Protein AF-A0A2E1NBS9-F1 (afdb_monomer)

Nearest PDB structures (foldseek):
  3pfe-assembly1_A-2  TM=1.004E+00  e=2.321E-07  Legionella pneumophila subsp. pneumophila str. Philadelphia 1

Solvent-accessible surface area (backbone atoms only — not comparable to full-atom values): 11635 Å² total; per-residue (Å²): 114,69,66,60,53,52,53,51,59,41,68,74,34,73,65,59,35,51,50,54,50,53,53,51,48,58,52,48,67,73,70,51,62,72,86,82,60,82,76,87,62,74,58,39,86,54,95,90,70,73,81,90,69,57,81,86,47,56,88,45,41,38,43,52,40,32,53,50,56,60,60,66,75,47,85,58,92,84,50,91,80,79,87,80,82,77,75,83,84,70,61,74,73,77,84,70,88,78,51,71,71,56,53,53,35,48,38,52,24,26,38,73,63,66,74,38,79,61,84,89,80,86,75,92,73,84,62,51,66,53,30,56,45,47,71,75,40,72,86,61,84,83,86,88,81,85,70,83,52,93,78,17,34,82,100,47,83,76,51,53,78,58,61,76,58,50,53,37,51,51,50,27,53,54,48,33,57,71,69,61,127

Mean predicted aligned error: 15.12 Å

Secondary structure (DSSP, 8-state):
-HHHHHHHHHHH-HHHHHHHHHHHHHHHHHHS-GGG-S--SPP---TT------GGGGGGHHHHHHHHHHHTTS-GGGS-----PPP-PPPP--PPPPPHHHHHHHHHHHHHHHSS-------SS--HHHHHHHHH-TT----------TT--TTSTT----HHHHHHHHHHHHHHHHH--

Foldseek 3Di:
DVVVVVVVVLVVDVVSVVVVCVVVVVVCPVPDPPVVPPDPDAFDDDVPQQDDDDPVCPVVRRVVSVVVVVVVVDPCVPPDDDDDDDPDDADADDFDPADPLLLVLLQVLCCVLVVDGDDDDDDPDGDRVRVVCCVVPVPDHDDDDDQPDPPCQVVHPPHDGPVSVVVSVVSSVVSSVVSPD

Radius of gyration: 24.22 Å; Cα contacts (8 Å, |Δi|>4): 105; chains: 1; bounding box: 42×39×68 Å

Structure (mmCIF, N/CA/C/O backbone):
data_AF-A0A2E1NBS9-F1
#
_entry.id   AF-A0A2E1NBS9-F1
#
loop_
_atom_site.group_PDB
_atom_site.id
_atom_site.type_symbol
_atom_site.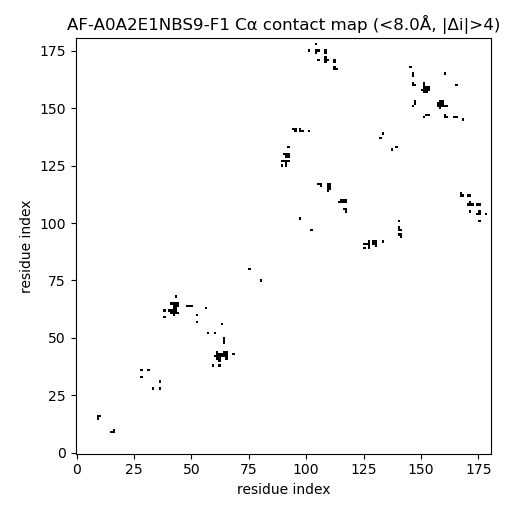label_atom_id
_atom_site.label_alt_id
_atom_site.label_comp_id
_atom_site.label_asym_id
_atom_site.label_entity_id
_atom_site.label_seq_id
_atom_site.pdbx_PDB_ins_code
_atom_site.Cartn_x
_atom_site.Cartn_y
_atom_site.Cartn_z
_atom_site.occupancy
_atom_site.B_iso_or_equiv
_atom_site.auth_seq_id
_atom_site.auth_comp_id
_atom_site.auth_asym_id
_atom_site.auth_atom_id
_atom_site.pdbx_PDB_model_num
ATOM 1 N N . MET A 1 1 ? -16.900 18.684 -40.707 1.00 63.06 1 MET A N 1
ATOM 2 C CA . MET A 1 1 ? -16.772 20.149 -40.495 1.00 63.06 1 MET A CA 1
ATOM 3 C C . MET A 1 1 ? -16.582 20.509 -39.017 1.00 63.06 1 MET A C 1
ATOM 5 O O . MET A 1 1 ? -15.603 21.166 -38.696 1.00 63.06 1 MET A O 1
ATOM 9 N N . VAL A 1 2 ? -17.427 20.002 -38.110 1.00 66.62 2 VAL A N 1
ATOM 10 C CA . VAL A 1 2 ? -17.345 20.247 -36.652 1.00 66.62 2 VAL A CA 1
ATOM 11 C C . VAL A 1 2 ? -16.041 19.739 -36.011 1.00 66.62 2 VAL A C 1
ATOM 13 O O . VAL A 1 2 ? -15.401 20.478 -35.271 1.00 66.62 2 VAL A O 1
ATOM 16 N N . GLN A 1 3 ? -15.577 18.532 -36.360 1.00 66.69 3 GLN A N 1
ATOM 17 C CA . GLN A 1 3 ? -14.307 17.981 -35.848 1.00 66.69 3 GLN A CA 1
ATOM 18 C C . GLN A 1 3 ? -13.096 18.879 -36.150 1.00 66.69 3 GLN A C 1
ATOM 20 O O . GLN A 1 3 ? -12.256 19.087 -35.282 1.00 66.69 3 GLN A O 1
ATOM 25 N N . ARG A 1 4 ? -13.025 19.469 -37.353 1.00 70.44 4 ARG A N 1
ATOM 26 C CA . ARG A 1 4 ? -11.927 20.376 -37.737 1.00 70.44 4 ARG A CA 1
ATOM 27 C C . ARG A 1 4 ? -11.909 21.649 -36.890 1.00 70.44 4 ARG A C 1
ATOM 29 O O . ARG A 1 4 ? -10.836 22.099 -36.509 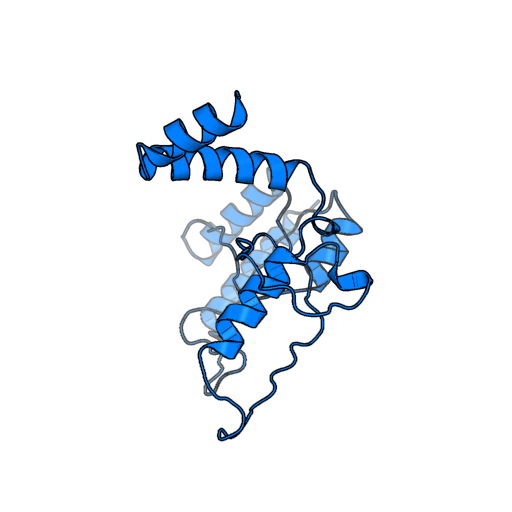1.00 70.44 4 ARG A O 1
ATOM 36 N N . ILE A 1 5 ? -13.083 22.187 -36.562 1.00 76.50 5 ILE A N 1
ATOM 37 C CA . ILE A 1 5 ? -13.229 23.374 -35.709 1.00 76.50 5 ILE A CA 1
ATOM 38 C C . ILE A 1 5 ? -12.814 23.047 -34.268 1.00 76.50 5 ILE A C 1
ATOM 40 O O . ILE A 1 5 ? -12.058 23.799 -33.664 1.00 76.50 5 ILE A O 1
ATOM 44 N N . ILE A 1 6 ? -13.230 21.891 -33.741 1.00 70.94 6 ILE A N 1
ATOM 45 C CA . ILE A 1 6 ? -12.850 21.432 -32.396 1.00 70.94 6 ILE A CA 1
ATOM 46 C C . ILE A 1 6 ? -11.333 21.230 -32.291 1.00 70.94 6 ILE A C 1
ATOM 48 O O . ILE A 1 6 ? -10.708 21.740 -31.364 1.00 70.94 6 ILE A O 1
ATOM 52 N N . VAL A 1 7 ? -10.719 20.541 -33.259 1.00 69.94 7 VAL A N 1
ATOM 53 C CA . VAL A 1 7 ? -9.261 20.336 -33.294 1.00 69.94 7 VAL A CA 1
ATOM 54 C C . VAL A 1 7 ? -8.520 21.670 -33.387 1.00 69.94 7 VAL A C 1
ATOM 56 O O . VAL A 1 7 ? -7.501 21.851 -32.724 1.00 69.94 7 VAL A O 1
ATOM 59 N N . TRP A 1 8 ? -9.037 22.620 -34.167 1.00 74.75 8 TRP A N 1
ATOM 60 C CA . TRP A 1 8 ? -8.464 23.959 -34.279 1.00 74.75 8 TRP A CA 1
ATOM 61 C C . TRP A 1 8 ? -8.532 24.734 -32.951 1.00 74.75 8 TRP A C 1
ATOM 63 O O . TRP A 1 8 ? -7.522 25.286 -32.522 1.00 74.75 8 TRP A O 1
ATOM 73 N N . ILE A 1 9 ? -9.660 24.676 -32.233 1.00 70.62 9 ILE A N 1
ATOM 74 C CA . ILE A 1 9 ? -9.826 25.293 -30.903 1.00 70.62 9 ILE A CA 1
ATOM 75 C C . ILE A 1 9 ? -8.892 24.665 -29.862 1.00 70.62 9 ILE A C 1
ATOM 77 O O . ILE A 1 9 ? -8.268 25.371 -29.073 1.00 70.62 9 ILE A O 1
ATOM 81 N N . ILE A 1 10 ? -8.736 23.341 -29.882 1.00 65.50 10 ILE A N 1
ATOM 82 C CA . ILE A 1 10 ? -7.825 22.623 -28.980 1.00 65.50 10 ILE A CA 1
ATOM 83 C C . ILE A 1 10 ? -6.356 22.990 -29.263 1.00 65.50 10 ILE A C 1
ATOM 85 O O . ILE A 1 10 ? -5.541 23.015 -28.343 1.00 65.50 10 ILE A O 1
ATOM 89 N N . LYS A 1 11 ? -6.004 23.307 -30.517 1.00 68.44 11 LYS A N 1
ATOM 90 C CA . LYS A 1 11 ? -4.652 23.747 -30.903 1.00 68.44 11 LYS A CA 1
ATOM 91 C C . LYS A 1 11 ? -4.342 25.207 -30.539 1.00 68.44 11 LYS A C 1
ATOM 93 O O . LYS A 1 11 ? -3.166 25.554 -30.510 1.00 68.44 11 LYS A O 1
ATOM 98 N N . LEU A 1 12 ? -5.342 26.038 -30.227 1.00 77.06 12 LEU A N 1
ATOM 99 C CA . LEU A 1 12 ? -5.140 27.453 -29.871 1.00 77.06 12 LEU A CA 1
ATOM 100 C C . LEU A 1 12 ? -4.508 27.654 -28.485 1.00 77.06 12 LEU A C 1
ATOM 102 O O . LEU A 1 12 ? -3.871 28.678 -28.254 1.00 77.06 12 LEU A O 1
ATOM 106 N N . SER A 1 13 ? -4.673 26.704 -27.558 1.00 79.44 13 SER A N 1
ATOM 107 C CA . SER A 1 13 ? -4.101 26.816 -26.214 1.00 79.44 13 SER A CA 1
ATOM 108 C C . SER A 1 13 ? -3.686 25.456 -25.635 1.00 79.44 13 SER A C 1
ATOM 110 O O . SER A 1 13 ? -4.542 24.599 -25.381 1.00 79.44 13 SER A O 1
ATOM 112 N N . PRO A 1 14 ? -2.386 25.258 -25.336 1.00 72.62 14 PRO A N 1
ATOM 113 C CA . PRO A 1 14 ? -1.889 24.041 -24.694 1.00 72.62 14 PRO A CA 1
ATOM 114 C C . PRO A 1 14 ? -2.532 23.760 -23.328 1.00 72.62 14 PRO A C 1
ATOM 116 O O . PRO A 1 14 ? -2.735 22.599 -22.967 1.00 72.62 14 PRO A O 1
ATOM 119 N N . SER A 1 15 ? -2.888 24.803 -22.567 1.00 73.12 15 SER A N 1
ATOM 120 C CA . SER A 1 15 ? -3.520 24.654 -21.251 1.00 73.12 15 SER A CA 1
ATOM 121 C C . SER A 1 15 ? -4.973 24.195 -21.364 1.00 73.12 15 SER A C 1
ATOM 123 O O . SER A 1 15 ? -5.390 23.304 -20.620 1.00 73.12 15 SER A O 1
ATOM 125 N N . LEU A 1 16 ? -5.716 24.720 -22.343 1.00 76.31 16 LEU A N 1
ATOM 126 C CA . LEU A 1 16 ? -7.091 24.305 -22.621 1.00 76.31 16 LEU A CA 1
ATOM 127 C C . LEU A 1 16 ? -7.141 22.856 -23.118 1.00 76.31 16 LEU A C 1
ATOM 129 O O . LEU A 1 16 ? -7.956 22.071 -22.632 1.00 76.31 16 LEU A O 1
ATOM 133 N N . LYS A 1 17 ? -6.211 22.475 -24.008 1.00 74.19 17 LYS A N 1
ATOM 134 C CA . LYS A 1 17 ? -6.022 21.084 -24.444 1.00 74.19 17 LYS A CA 1
ATOM 135 C C . LYS A 1 17 ? -5.793 20.163 -23.252 1.00 74.19 17 LYS A C 1
ATOM 137 O O . LYS A 1 17 ? -6.493 19.167 -23.113 1.00 74.19 17 LYS A O 1
ATOM 142 N N . ARG A 1 18 ? -4.844 20.506 -22.374 1.00 73.25 18 ARG A N 1
ATOM 143 C CA . ARG A 1 18 ? -4.500 19.691 -21.200 1.00 73.25 18 ARG A CA 1
ATOM 144 C C . ARG A 1 18 ? -5.679 19.534 -20.241 1.00 73.25 18 ARG A C 1
ATOM 146 O O . ARG A 1 18 ? -5.900 18.439 -19.731 1.00 73.25 18 ARG A O 1
ATOM 153 N N . TRP A 1 19 ? -6.435 20.604 -20.005 1.00 80.75 19 TRP A N 1
ATOM 154 C CA . TRP A 1 19 ? -7.603 20.574 -19.127 1.00 80.75 19 TRP A CA 1
ATOM 155 C C . TRP A 1 19 ? -8.734 19.706 -19.695 1.00 80.75 19 TRP A C 1
ATOM 157 O O . TRP A 1 19 ? -9.219 18.816 -18.997 1.00 80.75 19 TRP A O 1
ATOM 167 N N . LEU A 1 20 ? -9.086 19.888 -20.973 1.00 79.75 20 LEU A N 1
ATOM 168 C CA . LEU A 1 20 ? -10.068 19.047 -21.667 1.00 79.75 20 LEU A CA 1
ATOM 169 C C . LEU A 1 20 ? -9.642 17.578 -21.658 1.00 79.75 20 LEU A C 1
ATOM 171 O O . LEU A 1 20 ? -10.448 16.710 -21.339 1.00 79.75 20 LEU A O 1
ATOM 175 N N . TRP A 1 21 ? -8.370 17.295 -21.946 1.00 75.25 21 TRP A N 1
ATOM 176 C CA . TRP A 1 21 ? -7.858 15.925 -21.954 1.00 75.25 21 TRP A CA 1
ATOM 177 C C . TRP A 1 21 ? -7.938 15.280 -20.574 1.00 75.25 21 TRP A C 1
ATOM 179 O O . TRP A 1 21 ? -8.421 14.162 -20.455 1.00 75.25 21 TRP A O 1
ATOM 189 N N . LYS A 1 22 ? -7.573 16.010 -19.513 1.00 76.25 22 LYS A N 1
ATOM 190 C CA . LYS A 1 22 ? -7.710 15.539 -18.128 1.00 76.25 22 LYS A CA 1
ATOM 191 C C . LYS A 1 22 ? -9.170 15.258 -17.759 1.00 76.25 22 LYS A C 1
ATOM 193 O 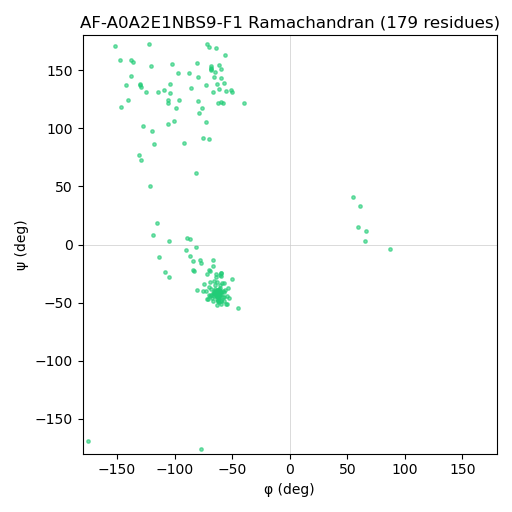O . LYS A 1 22 ? -9.447 14.283 -17.064 1.00 76.25 22 LYS A O 1
ATOM 198 N N . PHE A 1 23 ? -10.100 16.106 -18.195 1.00 81.06 23 PHE A N 1
ATOM 199 C CA . PHE A 1 23 ? -11.528 15.913 -17.948 1.00 81.06 23 PHE A CA 1
ATOM 200 C C . PHE A 1 23 ? -12.050 14.636 -18.621 1.00 81.06 23 PHE A C 1
ATOM 202 O O . PHE A 1 23 ? -12.623 13.779 -17.950 1.00 81.06 23 PHE A O 1
ATOM 209 N N . TRP A 1 24 ? -11.788 14.475 -19.920 1.00 75.62 24 TRP A N 1
ATOM 210 C CA . TRP A 1 24 ? -12.214 13.300 -20.682 1.00 75.62 24 TRP A CA 1
ATOM 211 C C . TRP A 1 24 ? -11.546 12.017 -20.194 1.00 75.62 24 TRP A C 1
ATOM 213 O O . TRP A 1 24 ? -12.226 11.012 -20.018 1.00 75.62 24 TRP A O 1
ATOM 223 N N . TYR A 1 25 ? -10.251 12.070 -19.887 1.00 68.94 25 TYR A N 1
ATOM 224 C CA . TYR A 1 25 ? -9.500 10.959 -19.309 1.00 68.94 25 TYR A CA 1
ATOM 225 C C . TYR A 1 25 ? -10.164 10.430 -18.035 1.00 68.94 25 TYR A C 1
ATOM 227 O O . TYR A 1 25 ? -10.469 9.245 -17.933 1.00 68.94 25 TYR A O 1
ATOM 235 N N . ASN A 1 26 ? -10.473 11.323 -17.089 1.00 73.94 26 ASN A N 1
ATOM 236 C CA . ASN A 1 26 ? -11.137 10.939 -15.845 1.00 73.94 26 ASN A CA 1
ATOM 237 C C . ASN A 1 26 ? -12.540 10.368 -16.078 1.00 73.94 26 ASN A C 1
ATOM 239 O O . ASN A 1 26 ? -12.984 9.512 -15.318 1.00 73.94 26 ASN A O 1
ATOM 243 N N . LEU A 1 27 ? -13.251 10.841 -17.102 1.00 79.38 27 LEU A N 1
ATOM 244 C CA . LEU A 1 27 ? -14.577 10.335 -17.439 1.00 79.38 27 LEU A CA 1
ATOM 245 C C . LEU A 1 27 ? -14.508 8.919 -18.029 1.00 79.38 27 LEU A C 1
ATOM 247 O O . LEU A 1 27 ? -15.269 8.053 -17.603 1.00 79.38 27 LEU A O 1
ATOM 251 N N . PHE A 1 28 ? -13.603 8.678 -18.981 1.00 72.00 28 PHE A N 1
ATOM 252 C CA . PHE A 1 28 ? -13.465 7.377 -19.638 1.00 72.00 28 PHE A CA 1
ATOM 253 C C . PHE A 1 28 ? -12.894 6.314 -18.701 1.00 72.00 28 PHE A C 1
ATOM 255 O O . PHE A 1 28 ? -13.466 5.229 -18.624 1.00 72.00 28 PHE A O 1
ATOM 262 N N . ALA A 1 29 ? -11.867 6.655 -17.916 1.00 65.31 29 ALA A N 1
ATOM 263 C CA . ALA A 1 29 ? -11.281 5.754 -16.923 1.00 65.31 29 ALA A CA 1
ATOM 264 C C . ALA A 1 29 ? -12.293 5.299 -15.854 1.00 65.31 29 ALA A C 1
ATOM 266 O O . ALA A 1 29 ? -12.158 4.222 -15.289 1.00 65.31 29 ALA A O 1
ATOM 267 N N . ARG A 1 30 ? -13.329 6.104 -15.574 1.00 69.38 30 ARG A N 1
ATOM 268 C CA . ARG A 1 30 ? -14.406 5.744 -14.634 1.00 69.38 30 ARG A CA 1
ATOM 269 C C . ARG A 1 30 ? -15.517 4.893 -15.254 1.00 69.38 30 ARG A C 1
ATOM 271 O O . ARG A 1 30 ? -16.272 4.280 -14.507 1.00 69.38 30 ARG A O 1
ATOM 278 N N . LYS A 1 31 ? -15.685 4.914 -16.581 1.00 66.06 31 LYS A N 1
ATOM 279 C CA . LYS A 1 31 ? -16.833 4.295 -17.276 1.00 66.06 31 LYS A CA 1
ATOM 280 C C . LYS A 1 31 ? -16.507 2.988 -17.992 1.00 66.06 31 LYS A C 1
ATOM 282 O O . LYS A 1 31 ? -17.411 2.184 -18.187 1.00 66.06 31 LYS A O 1
ATOM 287 N N . LEU A 1 32 ? -15.266 2.800 -18.424 1.00 58.31 32 LEU A N 1
ATOM 288 C CA . LEU A 1 32 ? -14.815 1.602 -19.128 1.00 58.31 32 LEU A CA 1
ATOM 289 C C . LEU A 1 32 ? -13.967 0.778 -18.154 1.00 58.31 32 LEU A C 1
ATOM 291 O O . LEU A 1 32 ? -13.023 1.302 -17.570 1.00 58.31 32 LEU A O 1
ATOM 295 N N . GLY A 1 33 ? -14.330 -0.488 -17.937 1.00 57.28 33 GLY A N 1
ATOM 296 C CA . GLY A 1 33 ? -13.560 -1.392 -17.079 1.00 57.28 33 GLY A CA 1
ATOM 297 C C . GLY A 1 33 ? -12.122 -1.575 -17.583 1.00 57.28 33 GLY A C 1
ATOM 298 O O . GLY A 1 33 ? -11.870 -1.501 -18.787 1.00 57.28 33 GLY A O 1
ATOM 299 N N . PHE A 1 34 ? -11.192 -1.834 -16.657 1.00 54.31 34 PHE A N 1
ATOM 300 C CA . PHE A 1 34 ? -9.735 -1.857 -16.877 1.00 54.31 34 PHE A CA 1
ATOM 301 C C . PHE A 1 34 ? -9.269 -2.707 -18.077 1.00 54.31 34 PHE A C 1
ATOM 303 O O . PHE A 1 34 ? -8.281 -2.361 -18.719 1.00 54.31 34 PHE A O 1
ATOM 310 N N . HIS A 1 35 ? -9.989 -3.774 -18.436 1.00 52.72 35 HIS A N 1
ATOM 311 C CA . HIS A 1 35 ? -9.597 -4.668 -19.532 1.00 52.72 35 HIS A CA 1
ATOM 312 C C . HIS A 1 35 ? -9.717 -4.063 -20.940 1.00 52.72 35 HIS A C 1
ATOM 314 O O . HIS A 1 35 ? -9.023 -4.521 -21.843 1.00 52.72 35 HIS A O 1
ATOM 320 N N . ALA A 1 36 ? -10.539 -3.027 -21.142 1.00 52.84 36 ALA A N 1
ATOM 321 C CA . ALA A 1 36 ? -10.649 -2.326 -22.430 1.00 52.84 36 ALA A CA 1
ATOM 322 C C . ALA A 1 36 ? -9.647 -1.160 -22.571 1.00 52.84 36 ALA A C 1
ATOM 324 O O . ALA A 1 36 ? -9.710 -0.396 -23.529 1.00 52.84 36 ALA A O 1
ATOM 325 N N . PHE A 1 37 ? -8.752 -0.996 -21.592 1.00 53.62 37 PHE A N 1
ATOM 326 C CA . PHE A 1 37 ? -7.887 0.169 -21.416 1.00 53.62 37 PHE A CA 1
ATOM 327 C C . PHE A 1 37 ? -6.399 -0.245 -21.426 1.00 53.62 37 PHE A C 1
ATOM 329 O O . PHE A 1 37 ? -5.641 0.091 -20.520 1.00 53.62 37 PHE A O 1
ATOM 336 N N . ARG A 1 38 ? -5.970 -1.023 -22.435 1.00 55.19 38 ARG A N 1
ATOM 337 C CA . ARG A 1 38 ? -4.629 -1.647 -22.463 1.00 55.19 38 ARG A CA 1
ATOM 338 C C . ARG A 1 38 ? -3.514 -0.695 -22.914 1.00 55.19 38 ARG A C 1
ATOM 340 O O . ARG A 1 38 ? -2.453 -0.686 -22.298 1.00 55.19 38 ARG A O 1
ATOM 347 N N . PHE A 1 39 ? -3.764 0.160 -23.909 1.00 54.69 39 PHE A N 1
ATOM 348 C CA . PHE A 1 39 ? -2.839 1.221 -24.319 1.00 54.69 39 PHE A CA 1
ATOM 349 C C . PHE A 1 39 ? -3.555 2.579 -24.352 1.00 54.69 39 PHE A C 1
ATOM 351 O O . PHE A 1 39 ? -4.275 2.910 -25.284 1.00 54.69 39 PHE A O 1
ATOM 358 N N . MET A 1 40 ? -3.343 3.410 -23.328 1.00 56.06 40 MET A N 1
ATOM 359 C CA . MET A 1 40 ? -3.764 4.827 -23.343 1.00 56.06 40 MET A CA 1
ATOM 360 C C . MET A 1 40 ? -2.733 5.768 -23.963 1.00 56.06 40 MET A C 1
ATOM 362 O O . MET A 1 40 ? -2.887 6.993 -23.894 1.00 56.06 40 MET A O 1
ATOM 366 N N . ASN A 1 41 ? -1.642 5.222 -24.491 1.00 54.62 41 ASN A N 1
ATOM 367 C CA . ASN A 1 41 ? -0.597 6.039 -25.079 1.00 54.62 41 ASN A CA 1
ATOM 368 C C . ASN A 1 41 ? -1.107 6.702 -26.361 1.00 54.62 41 ASN A C 1
ATOM 370 O O . ASN A 1 41 ? -2.042 6.231 -27.007 1.00 54.62 41 ASN A O 1
ATOM 374 N N . TYR A 1 42 ? -0.512 7.844 -26.706 1.00 63.72 42 TYR A N 1
ATOM 375 C CA . TYR A 1 42 ? -0.778 8.461 -27.999 1.00 63.72 42 TYR A CA 1
ATOM 376 C C . TYR A 1 42 ? -0.431 7.457 -29.102 1.00 63.72 42 TYR A C 1
ATOM 378 O O . TYR A 1 42 ? 0.571 6.758 -29.007 1.00 63.72 42 TYR A O 1
ATOM 386 N N . GLY A 1 43 ? -1.261 7.379 -30.135 1.00 75.06 43 GLY A N 1
ATOM 387 C CA . GLY A 1 43 ? -0.911 6.642 -31.339 1.00 75.06 43 GLY A CA 1
ATOM 388 C C . GLY A 1 43 ? -0.006 7.471 -32.252 1.00 75.06 43 GLY A C 1
ATOM 389 O O . GLY A 1 43 ? -0.022 8.704 -32.185 1.00 75.06 43 GLY A O 1
ATOM 390 N N . TYR A 1 44 ? 0.760 6.805 -33.108 1.00 81.94 44 TYR A N 1
ATOM 391 C CA . TYR A 1 44 ? 1.515 7.430 -34.191 1.00 81.94 44 TYR A CA 1
ATOM 392 C C . TYR A 1 44 ? 0.887 7.066 -35.535 1.00 81.94 44 TYR A C 1
ATOM 394 O O . TYR A 1 44 ? 0.569 5.903 -35.779 1.00 81.94 44 TYR A O 1
ATOM 402 N N . ASP A 1 45 ? 0.702 8.070 -36.385 1.00 85.44 45 ASP A N 1
ATOM 403 C CA . ASP A 1 45 ? 0.146 7.932 -37.727 1.00 85.44 45 ASP A CA 1
ATOM 404 C C . ASP A 1 45 ? 0.915 8.860 -38.672 1.00 85.44 45 ASP A C 1
ATOM 406 O O . ASP A 1 45 ? 1.035 10.061 -38.408 1.00 85.44 45 ASP A O 1
ATOM 410 N N . GLU A 1 46 ? 1.473 8.288 -39.734 1.00 83.69 46 GLU A N 1
ATOM 411 C CA . GLU A 1 46 ? 2.222 8.981 -40.780 1.00 83.69 46 GLU A CA 1
ATOM 412 C C . GLU A 1 46 ? 1.892 8.330 -42.128 1.00 83.69 46 GLU A C 1
ATOM 414 O O . GLU A 1 46 ? 1.816 7.103 -42.238 1.00 83.69 46 GLU A O 1
ATOM 419 N N . ASP A 1 47 ? 1.687 9.150 -43.161 1.00 83.69 47 ASP A N 1
ATOM 420 C CA . ASP A 1 47 ? 1.335 8.665 -44.495 1.00 83.69 47 ASP A CA 1
ATOM 421 C C . ASP A 1 47 ? 2.412 7.707 -45.031 1.00 83.69 47 ASP A C 1
ATOM 423 O O . ASP A 1 47 ? 3.579 8.066 -45.182 1.00 83.69 47 ASP A O 1
ATOM 427 N N . GLY A 1 48 ? 2.005 6.476 -45.349 1.00 81.19 48 GLY A N 1
ATOM 428 C CA . GLY A 1 48 ? 2.901 5.424 -45.843 1.00 81.19 48 GLY A CA 1
ATOM 429 C C . GLY A 1 48 ? 3.593 4.597 -44.752 1.00 81.19 48 GLY A C 1
ATOM 430 O O . GLY A 1 48 ? 4.253 3.613 -45.083 1.00 81.19 48 GLY A O 1
ATOM 431 N N . PHE A 1 49 ? 3.406 4.924 -43.470 1.00 81.25 49 PHE A N 1
ATOM 432 C CA . PHE A 1 49 ? 3.917 4.141 -42.346 1.00 81.25 49 PHE A CA 1
ATOM 433 C C . PHE A 1 49 ? 2.877 3.109 -41.882 1.00 81.25 49 PHE A C 1
ATOM 435 O O . PHE A 1 49 ? 2.058 3.361 -40.998 1.00 81.25 49 PHE A O 1
ATOM 442 N N . CYS A 1 50 ? 2.897 1.932 -42.509 1.00 80.31 50 CYS A N 1
ATOM 443 C CA . CYS A 1 50 ? 1.962 0.842 -42.225 1.00 80.31 50 CYS A CA 1
ATOM 444 C C . CYS A 1 50 ? 2.722 -0.477 -42.015 1.00 80.31 50 CYS A C 1
ATOM 446 O O . CYS A 1 50 ? 2.789 -1.291 -42.936 1.00 80.31 50 CYS A O 1
ATOM 448 N N . PRO A 1 51 ? 3.357 -0.683 -40.846 1.00 83.12 51 PRO A N 1
ATOM 449 C CA . PRO A 1 51 ? 3.931 -1.981 -40.520 1.00 83.12 51 PRO A CA 1
ATOM 450 C C . PRO A 1 51 ? 2.842 -3.065 -40.508 1.00 83.12 51 PRO A C 1
ATOM 452 O O . PRO A 1 51 ? 1.703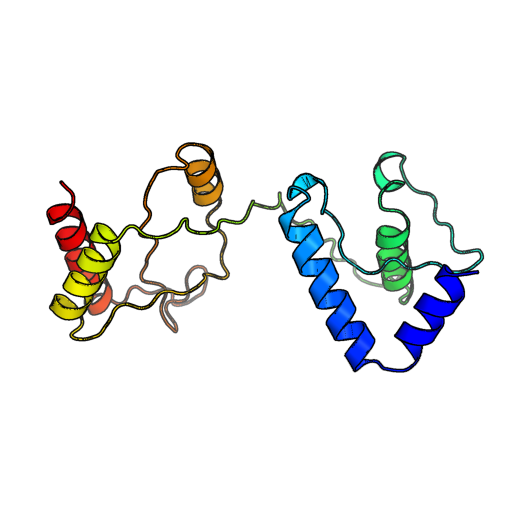 -2.826 -40.082 1.00 83.12 51 PRO A O 1
ATOM 455 N N . ASP A 1 52 ? 3.212 -4.260 -40.966 1.00 86.81 52 ASP A N 1
ATOM 456 C CA . ASP A 1 52 ? 2.359 -5.443 -40.889 1.00 86.81 52 ASP A CA 1
ATOM 457 C C . ASP A 1 52 ? 2.162 -5.837 -39.421 1.00 86.81 52 ASP A C 1
ATOM 459 O O . ASP A 1 52 ? 3.123 -5.929 -38.651 1.00 86.81 52 ASP A O 1
ATOM 463 N N . LEU A 1 53 ? 0.911 -6.070 -39.026 1.00 84.19 53 LEU A N 1
ATOM 464 C CA . LEU A 1 53 ? 0.540 -6.456 -37.667 1.00 84.19 53 LEU A CA 1
ATOM 465 C C . LEU A 1 53 ? -0.173 -7.808 -37.675 1.00 84.19 53 LEU A C 1
ATOM 467 O O . LEU A 1 53 ? -0.813 -8.199 -38.649 1.00 84.19 53 LEU A O 1
ATOM 471 N N . LEU A 1 54 ? -0.076 -8.523 -36.554 1.00 85.88 54 LEU A N 1
ATOM 472 C CA . LEU A 1 54 ? -0.940 -9.671 -36.289 1.00 85.88 54 LEU A CA 1
ATOM 473 C C . LEU A 1 54 ? -2.379 -9.188 -36.075 1.00 85.88 54 LEU A C 1
ATOM 475 O O . LEU A 1 54 ? -2.595 -8.100 -35.544 1.00 85.88 54 LEU A O 1
ATOM 479 N N . GLU A 1 55 ? -3.361 -10.032 -36.393 1.00 84.56 55 GLU A N 1
ATOM 480 C CA . GLU A 1 55 ? -4.791 -9.699 -36.295 1.00 84.56 55 GLU A CA 1
ATOM 481 C C . GLU A 1 55 ? -5.191 -9.181 -34.902 1.00 84.56 55 GLU A C 1
ATOM 483 O O . GLU A 1 55 ? -5.959 -8.228 -34.786 1.00 84.56 55 GLU A O 1
ATOM 488 N N . GLN A 1 56 ? -4.615 -9.737 -33.828 1.00 77.56 56 GLN A N 1
ATOM 489 C CA . GLN A 1 56 ? -4.898 -9.269 -32.463 1.00 77.56 56 GLN A CA 1
ATOM 490 C C . GLN A 1 56 ? -4.328 -7.869 -32.168 1.00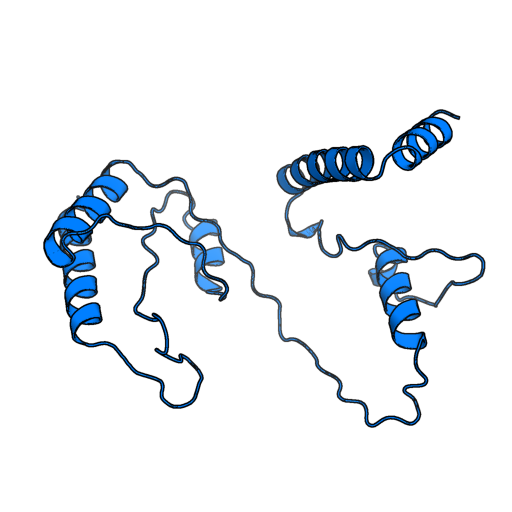 77.56 56 GLN A C 1
ATOM 492 O O . GLN A 1 56 ? -4.813 -7.189 -31.265 1.00 77.56 56 GLN A O 1
ATOM 497 N N . GLY A 1 57 ? -3.302 -7.439 -32.908 1.00 77.31 57 GLY A N 1
ATOM 498 C CA . GLY A 1 57 ? -2.660 -6.130 -32.774 1.00 77.31 57 GLY A CA 1
ATOM 499 C C . GLY A 1 57 ? -3.371 -5.012 -33.538 1.00 77.31 57 GLY A C 1
ATOM 500 O O . GLY A 1 57 ? -3.125 -3.842 -33.259 1.00 77.31 57 GLY A O 1
ATOM 501 N N . GLU A 1 58 ? -4.284 -5.341 -34.456 1.00 85.00 58 GLU A N 1
ATOM 502 C CA . GLU A 1 58 ? -5.004 -4.351 -35.270 1.00 85.00 58 GLU A CA 1
ATOM 503 C C . GLU A 1 58 ? -5.828 -3.372 -34.431 1.00 85.00 58 GLU A C 1
ATOM 505 O O . GLU A 1 58 ? -5.871 -2.177 -34.724 1.00 85.00 58 GLU A O 1
ATOM 510 N N . ALA A 1 59 ? -6.435 -3.856 -33.342 1.00 80.62 59 ALA A N 1
ATOM 511 C CA . ALA A 1 59 ? -7.198 -3.018 -32.417 1.00 80.62 59 ALA A CA 1
ATOM 512 C C . ALA A 1 59 ? -6.341 -1.906 -31.778 1.00 80.62 59 ALA A C 1
ATOM 514 O O . ALA A 1 59 ? -6.867 -0.862 -31.401 1.00 80.62 59 ALA A O 1
ATOM 515 N N . GLU A 1 60 ? -5.025 -2.113 -31.705 1.00 80.00 60 GLU A N 1
ATOM 516 C CA . GLU A 1 60 ? -4.050 -1.232 -31.060 1.00 80.00 60 GLU A CA 1
ATOM 517 C C . GLU A 1 60 ? -3.050 -0.639 -32.069 1.00 80.00 60 GLU A C 1
ATOM 519 O O . GLU A 1 60 ? -1.985 -0.148 -31.686 1.00 80.00 60 GLU A O 1
ATOM 524 N N . ARG A 1 61 ? -3.385 -0.666 -33.368 1.00 86.81 61 ARG A N 1
ATOM 525 C CA . ARG A 1 61 ? -2.483 -0.332 -34.481 1.00 86.81 61 ARG A CA 1
ATOM 526 C C . ARG A 1 61 ? -1.667 0.936 -34.255 1.00 86.81 61 ARG A C 1
ATOM 528 O O . ARG A 1 61 ? -0.444 0.890 -34.310 1.00 86.81 61 ARG A O 1
ATOM 535 N N . TYR A 1 62 ? -2.315 2.060 -33.959 1.00 84.62 62 TYR A N 1
ATOM 536 C CA . TYR A 1 62 ? -1.605 3.334 -33.813 1.00 84.62 62 TYR A CA 1
ATOM 537 C C . TYR A 1 62 ? -0.709 3.378 -32.567 1.00 84.62 62 TYR A C 1
ATOM 539 O O . TYR A 1 62 ? 0.354 3.999 -32.595 1.00 84.62 62 TYR A O 1
ATOM 547 N N . SER A 1 63 ? -1.101 2.704 -31.485 1.00 83.81 63 SER A N 1
ATOM 548 C CA . SER A 1 63 ? -0.267 2.538 -30.291 1.00 83.81 63 SER A CA 1
ATOM 549 C C . SER A 1 63 ? 0.995 1.749 -30.642 1.00 83.81 63 SER A C 1
ATOM 551 O O . SER A 1 63 ? 2.103 2.185 -30.337 1.00 83.81 63 SER A O 1
ATOM 553 N N . ILE A 1 64 ? 0.848 0.634 -31.364 1.00 83.06 64 ILE A N 1
ATOM 554 C CA . ILE A 1 64 ? 1.968 -0.191 -31.837 1.00 83.06 64 ILE A CA 1
ATOM 555 C C . ILE A 1 64 ? 2.843 0.580 -32.835 1.00 83.06 64 ILE A C 1
ATOM 557 O O . ILE A 1 64 ? 4.067 0.514 -32.745 1.00 83.06 64 ILE A O 1
ATOM 561 N N . HIS A 1 65 ? 2.247 1.368 -33.733 1.00 88.62 65 HIS A N 1
ATOM 562 C CA . HIS A 1 65 ? 2.976 2.241 -34.654 1.00 88.62 65 HIS A CA 1
ATOM 563 C C . HIS A 1 65 ? 3.894 3.212 -33.903 1.00 88.62 65 HIS A C 1
ATOM 565 O O . HIS A 1 65 ? 5.020 3.430 -34.341 1.00 88.62 65 HIS A O 1
ATOM 571 N N . LEU A 1 66 ? 3.465 3.762 -32.759 1.00 83.94 66 LEU A N 1
ATOM 572 C CA . LEU A 1 66 ? 4.314 4.649 -31.957 1.00 83.94 66 LEU A CA 1
ATOM 573 C C . LEU A 1 66 ? 5.541 3.912 -31.408 1.00 83.94 66 LEU A C 1
ATOM 575 O O . LEU A 1 66 ? 6.656 4.440 -31.476 1.00 83.94 66 LEU A O 1
ATOM 579 N N . TYR A 1 67 ? 5.352 2.698 -30.884 1.00 81.50 67 TYR A N 1
ATOM 580 C CA . TYR A 1 67 ? 6.465 1.865 -30.425 1.00 81.50 67 TYR A CA 1
ATOM 581 C C . TYR A 1 67 ? 7.407 1.511 -31.575 1.00 81.50 67 TYR A C 1
ATOM 583 O O . TYR A 1 67 ? 8.615 1.674 -31.422 1.00 81.50 67 TYR A O 1
ATOM 591 N N . HIS A 1 68 ? 6.868 1.105 -32.730 1.00 83.31 68 HIS A N 1
ATOM 592 C CA . HIS A 1 68 ? 7.671 0.788 -33.910 1.00 83.31 68 HIS A CA 1
ATOM 593 C C . HIS A 1 68 ? 8.478 2.007 -34.359 1.00 83.31 68 HIS A C 1
ATOM 595 O O . HIS A 1 68 ? 9.696 1.919 -34.444 1.00 83.31 68 HIS A O 1
ATOM 601 N N . HIS A 1 69 ? 7.827 3.163 -34.529 1.00 84.88 69 HIS A N 1
ATOM 602 C CA . HIS A 1 69 ? 8.479 4.412 -34.915 1.00 84.88 69 HIS A CA 1
ATOM 603 C C . HIS A 1 69 ? 9.623 4.767 -33.963 1.00 84.88 69 HIS A C 1
ATOM 605 O O . HIS A 1 69 ? 10.706 5.117 -34.425 1.00 84.88 69 HIS A O 1
ATOM 611 N N . THR A 1 70 ? 9.406 4.639 -32.649 1.00 81.62 70 THR A N 1
ATOM 612 C CA . THR A 1 70 ? 10.419 4.931 -31.621 1.00 81.62 70 THR A CA 1
ATOM 613 C C . THR A 1 70 ? 11.580 3.936 -31.677 1.00 81.62 70 THR A C 1
ATOM 615 O O . THR A 1 70 ? 12.738 4.347 -31.662 1.00 81.62 70 THR A O 1
ATOM 618 N N . ALA A 1 71 ? 11.287 2.637 -31.773 1.00 77.38 71 ALA A N 1
ATOM 619 C CA . ALA A 1 71 ? 12.296 1.583 -31.820 1.00 77.38 71 ALA A CA 1
ATOM 620 C C . ALA A 1 71 ? 13.165 1.668 -33.085 1.00 77.38 71 ALA A C 1
ATOM 622 O O . ALA A 1 71 ? 14.366 1.418 -33.022 1.00 77.38 71 ALA A O 1
ATOM 623 N N . THR A 1 72 ? 12.590 2.081 -34.218 1.00 78.00 72 THR A N 1
ATOM 624 C CA . THR A 1 72 ? 13.312 2.230 -35.490 1.00 78.00 72 THR A CA 1
ATOM 625 C C . THR A 1 72 ? 14.097 3.537 -35.612 1.00 78.00 72 THR A C 1
ATOM 627 O O . THR A 1 72 ? 14.784 3.726 -36.613 1.00 78.00 72 THR A O 1
ATOM 630 N N . GLN A 1 73 ? 14.041 4.444 -34.625 1.00 81.50 73 GLN A N 1
ATOM 631 C CA . GLN A 1 73 ? 14.881 5.656 -34.629 1.00 81.50 73 GLN A CA 1
ATOM 632 C C . GLN A 1 73 ? 16.377 5.344 -34.478 1.00 81.50 73 GLN A C 1
ATOM 634 O O . GLN A 1 73 ? 17.219 6.218 -34.688 1.00 81.50 73 GLN A O 1
ATOM 639 N N . VAL A 1 74 ? 16.723 4.115 -34.092 1.00 79.62 74 VAL A N 1
ATOM 640 C CA . VAL A 1 74 ? 18.100 3.671 -33.885 1.00 79.62 74 VAL A CA 1
ATOM 641 C C . VAL A 1 74 ? 18.336 2.372 -34.656 1.00 79.62 74 VAL A C 1
ATOM 643 O O . VAL A 1 74 ? 17.521 1.455 -34.605 1.00 79.62 74 VAL A O 1
ATOM 646 N N . ASP A 1 75 ? 19.472 2.275 -35.354 1.00 78.94 75 ASP A N 1
ATOM 647 C CA . ASP A 1 75 ? 19.935 1.024 -35.973 1.00 78.94 75 ASP A CA 1
ATOM 648 C C . ASP A 1 75 ? 20.381 0.045 -34.874 1.00 78.94 75 ASP A C 1
ATOM 650 O O . ASP A 1 75 ? 21.528 0.056 -34.415 1.00 78.94 75 ASP A O 1
ATOM 654 N N . VAL A 1 76 ? 19.437 -0.775 -34.411 1.00 74.06 76 VAL A N 1
ATOM 655 C CA . VAL A 1 76 ? 19.654 -1.776 -33.358 1.00 74.06 76 VAL A CA 1
ATOM 656 C C . VAL A 1 76 ? 20.371 -3.032 -33.861 1.00 74.06 76 VAL A C 1
ATOM 658 O O . VAL A 1 76 ? 20.884 -3.792 -33.045 1.00 74.06 76 VAL A O 1
ATOM 661 N N . LEU A 1 77 ? 20.488 -3.238 -35.182 1.00 75.00 77 LEU A N 1
ATOM 662 C CA . LEU A 1 77 ? 21.088 -4.449 -35.768 1.00 75.00 77 LEU A CA 1
ATOM 663 C C . LEU A 1 77 ? 22.590 -4.584 -35.476 1.00 75.00 77 LEU A C 1
ATOM 665 O O . LEU A 1 77 ? 23.154 -5.667 -35.614 1.00 75.00 77 LEU A O 1
ATOM 669 N N . LYS A 1 78 ? 23.248 -3.487 -35.085 1.00 78.19 78 LYS A N 1
ATOM 670 C CA . LYS A 1 78 ? 24.678 -3.448 -34.730 1.00 78.19 78 LYS A CA 1
ATOM 671 C C . LYS A 1 78 ? 24.927 -3.353 -33.226 1.00 78.19 78 LYS A C 1
ATOM 673 O O . LYS A 1 78 ? 26.076 -3.200 -32.816 1.00 78.19 78 LYS A O 1
ATOM 678 N N . GLN A 1 79 ? 23.872 -3.383 -32.416 1.00 79.06 79 GLN A N 1
ATOM 679 C CA . GLN A 1 79 ? 23.956 -3.239 -30.967 1.00 79.06 79 GLN A CA 1
ATOM 680 C C . GLN A 1 79 ? 23.834 -4.601 -30.283 1.00 79.06 79 GLN A C 1
ATOM 682 O O . GLN A 1 79 ? 23.223 -5.530 -30.808 1.00 79.06 79 GLN A O 1
ATOM 687 N N . ASN A 1 80 ? 24.385 -4.708 -29.076 1.00 82.56 80 ASN A N 1
ATOM 688 C CA . ASN A 1 80 ? 24.087 -5.837 -28.202 1.00 82.56 80 ASN A CA 1
ATOM 689 C C . ASN A 1 80 ? 22.663 -5.655 -27.664 1.00 82.56 80 ASN A C 1
ATOM 691 O O . ASN A 1 80 ? 22.423 -4.783 -26.829 1.00 82.56 80 ASN A O 1
ATOM 695 N N . LEU A 1 81 ? 21.722 -6.443 -28.180 1.00 74.50 81 LEU A N 1
ATOM 696 C CA . LEU A 1 81 ? 20.319 -6.384 -27.788 1.00 74.50 81 LEU A CA 1
ATOM 697 C C . LEU A 1 81 ? 20.110 -7.122 -26.458 1.00 74.50 81 LEU A C 1
ATOM 699 O O . LEU A 1 81 ? 20.417 -8.308 -26.351 1.00 74.50 81 LEU A O 1
ATOM 703 N N . LEU A 1 82 ? 19.565 -6.423 -25.461 1.00 79.88 82 LEU A N 1
ATOM 704 C CA . LEU A 1 82 ? 18.977 -7.035 -24.272 1.00 79.88 82 LEU A CA 1
ATOM 705 C C . LEU A 1 82 ? 17.461 -7.036 -24.460 1.00 79.88 82 LEU A C 1
ATOM 707 O O . LEU A 1 82 ? 16.826 -5.986 -24.377 1.00 79.88 82 LEU A O 1
ATOM 711 N N . GLU A 1 83 ? 16.897 -8.206 -24.735 1.00 73.38 83 GLU A N 1
ATOM 712 C CA . GLU A 1 83 ? 15.452 -8.397 -24.689 1.00 73.38 83 GLU A CA 1
ATOM 713 C C . GLU A 1 83 ? 15.030 -8.497 -23.222 1.00 73.38 83 GLU A C 1
ATOM 715 O O . GLU A 1 83 ? 15.498 -9.367 -22.486 1.00 73.38 83 GLU A O 1
ATOM 720 N N . ILE A 1 84 ? 14.201 -7.551 -22.784 1.00 74.00 84 ILE A N 1
ATOM 721 C CA . ILE A 1 84 ? 13.583 -7.573 -21.462 1.00 74.00 84 ILE A CA 1
ATOM 722 C C . ILE A 1 84 ? 12.129 -7.951 -21.688 1.00 74.00 84 ILE A C 1
ATOM 724 O O . ILE A 1 84 ? 11.339 -7.118 -22.130 1.00 74.00 84 ILE A O 1
ATOM 728 N N . ASP A 1 85 ? 11.797 -9.200 -21.393 1.00 60.88 85 ASP A N 1
ATOM 729 C CA . ASP A 1 85 ? 10.408 -9.610 -21.259 1.00 60.88 85 ASP A CA 1
ATOM 730 C C . ASP A 1 85 ? 9.954 -9.317 -19.825 1.00 60.88 85 ASP A C 1
ATOM 732 O O . ASP A 1 85 ? 10.685 -9.563 -18.859 1.00 60.88 85 ASP A O 1
ATOM 736 N N . SER A 1 86 ? 8.774 -8.727 -19.680 1.00 60.12 86 SER A N 1
ATOM 737 C CA . SER A 1 86 ? 8.165 -8.517 -18.371 1.00 60.12 86 SER A CA 1
ATOM 738 C C . SER A 1 86 ? 7.192 -9.654 -18.116 1.00 60.12 86 SER A C 1
ATOM 740 O O . SER A 1 86 ? 6.261 -9.841 -18.899 1.00 60.12 86 SER A O 1
ATOM 742 N N . GLU A 1 87 ? 7.366 -10.367 -17.004 1.00 61.72 87 GLU A N 1
ATOM 743 C CA . GLU A 1 87 ? 6.361 -11.326 -16.547 1.00 61.72 87 GLU A CA 1
ATOM 744 C C . GLU A 1 87 ? 4.981 -10.671 -16.355 1.00 61.72 87 GLU A C 1
ATOM 746 O O . GLU A 1 87 ? 4.831 -9.446 -16.299 1.00 61.72 87 GLU A O 1
ATOM 751 N N . GLU A 1 88 ? 3.971 -11.539 -16.282 1.00 64.56 88 GLU A N 1
ATOM 752 C CA . GLU A 1 88 ? 2.545 -11.234 -16.230 1.00 64.56 88 GLU A CA 1
ATOM 753 C C . GLU A 1 88 ? 2.228 -10.008 -15.356 1.00 64.56 88 GLU A C 1
ATOM 755 O O . GLU A 1 88 ? 2.537 -9.951 -14.163 1.00 64.56 88 GLU A O 1
ATOM 760 N N . ALA A 1 89 ? 1.597 -9.001 -15.965 1.00 70.44 89 ALA A N 1
ATOM 761 C CA . ALA A 1 89 ? 1.207 -7.794 -15.256 1.00 70.44 89 ALA A CA 1
ATOM 762 C C . ALA A 1 89 ? 0.206 -8.142 -14.145 1.00 70.44 89 ALA A C 1
ATOM 764 O O . ALA A 1 89 ? -0.881 -8.661 -14.403 1.00 70.44 89 ALA A O 1
ATOM 765 N N . ALA A 1 90 ? 0.552 -7.814 -12.904 1.00 73.06 90 ALA A N 1
ATOM 766 C CA . ALA A 1 90 ? -0.363 -7.964 -11.787 1.00 73.06 90 ALA A CA 1
ATOM 767 C C . ALA A 1 90 ? -1.371 -6.806 -11.740 1.00 73.06 90 ALA A C 1
ATOM 769 O O . ALA A 1 90 ? -1.058 -5.650 -12.032 1.00 73.06 90 ALA A O 1
ATOM 770 N N . THR A 1 91 ? -2.602 -7.121 -11.342 1.00 83.38 91 THR A N 1
ATOM 771 C CA . THR A 1 91 ? -3.658 -6.115 -11.179 1.00 83.38 91 THR A CA 1
ATOM 772 C C . THR A 1 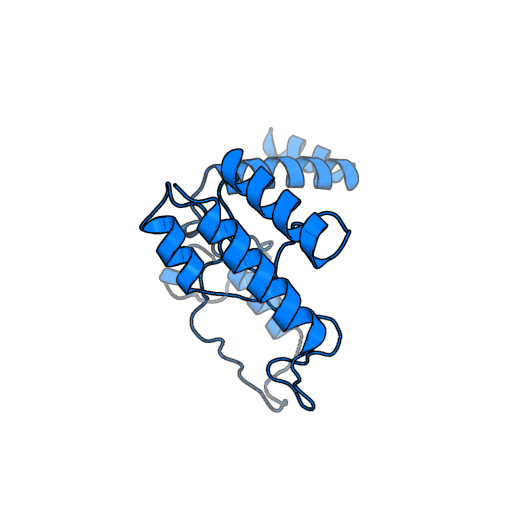91 ? -3.385 -5.271 -9.932 1.00 83.38 91 THR A C 1
ATOM 774 O O . THR A 1 91 ? -3.009 -5.795 -8.882 1.00 83.38 91 THR A O 1
ATOM 777 N N . GLY A 1 92 ? -3.573 -3.954 -10.046 1.00 87.00 92 GLY A N 1
ATOM 778 C CA . GLY A 1 92 ? -3.507 -3.041 -8.905 1.00 87.00 92 GLY A CA 1
ATOM 779 C C . GLY A 1 92 ? -4.709 -3.190 -7.969 1.00 87.00 92 GLY A C 1
ATOM 780 O O . GLY A 1 92 ? -5.688 -3.862 -8.277 1.00 87.00 92 GLY A O 1
ATOM 781 N N . TRP A 1 93 ? -4.670 -2.520 -6.822 1.00 91.00 93 TRP A N 1
ATOM 782 C CA . TRP A 1 93 ? -5.784 -2.520 -5.875 1.00 91.00 93 TRP A CA 1
ATOM 783 C C . TRP A 1 93 ? -6.019 -1.120 -5.312 1.00 91.00 93 TRP A C 1
ATOM 785 O O . TRP A 1 93 ? -5.080 -0.352 -5.107 1.00 91.00 93 TRP A O 1
ATOM 795 N N . SER A 1 94 ? -7.286 -0.791 -5.062 1.00 92.94 94 SER A N 1
ATOM 796 C CA . SER A 1 94 ? -7.693 0.450 -4.409 1.00 92.94 94 SER A CA 1
ATOM 797 C C . SER A 1 94 ? -8.554 0.113 -3.202 1.00 92.94 94 SER A C 1
ATOM 799 O O . SER A 1 94 ? -9.482 -0.691 -3.308 1.00 92.94 94 SER A O 1
ATOM 801 N N . ALA A 1 95 ? -8.239 0.721 -2.060 1.00 91.88 95 ALA A N 1
ATOM 802 C CA . ALA A 1 95 ? -8.990 0.497 -0.838 1.00 91.88 95 ALA A CA 1
ATOM 803 C C . ALA A 1 95 ? -10.449 0.963 -0.988 1.00 91.88 95 ALA A C 1
ATOM 805 O O . ALA A 1 95 ? -10.687 2.052 -1.527 1.00 91.88 95 ALA A O 1
ATOM 806 N N . PRO A 1 96 ? -11.434 0.193 -0.485 1.00 93.50 96 PRO A N 1
ATOM 807 C CA . PRO A 1 96 ? -12.790 0.699 -0.339 1.00 93.50 96 PRO A CA 1
ATOM 808 C C . PRO A 1 96 ? -12.808 1.845 0.679 1.00 93.50 96 PRO A C 1
ATOM 810 O O . PRO A 1 96 ? -11.844 2.084 1.410 1.00 93.50 96 PRO A O 1
ATOM 813 N N . LYS A 1 97 ? -13.933 2.559 0.762 1.00 95.44 97 LYS A N 1
ATOM 814 C CA . LYS A 1 97 ? -14.114 3.559 1.815 1.00 95.44 97 LYS A CA 1
ATOM 815 C C . LYS A 1 97 ? -14.020 2.876 3.185 1.00 95.44 97 LYS A C 1
ATOM 817 O O . LYS A 1 97 ? -14.817 1.983 3.473 1.00 95.44 97 LYS A O 1
ATOM 822 N N . THR A 1 98 ? -13.087 3.336 4.013 1.00 96.69 98 THR A N 1
ATOM 823 C CA . THR A 1 98 ? -12.919 2.861 5.388 1.00 96.69 98 THR A CA 1
ATOM 824 C C . THR A 1 98 ? -14.175 3.141 6.210 1.00 96.69 98 THR A C 1
ATOM 826 O O . THR A 1 98 ? -14.743 4.236 6.153 1.00 96.69 98 THR A O 1
ATOM 829 N N . SER A 1 99 ? -14.623 2.143 6.966 1.00 97.69 99 SER A N 1
ATOM 830 C CA . SER A 1 99 ? -15.722 2.258 7.915 1.00 97.69 99 SER A CA 1
ATOM 831 C C . SER A 1 99 ? -15.327 3.140 9.099 1.00 97.69 99 SER A C 1
ATOM 833 O O . SER A 1 99 ? -14.171 3.179 9.520 1.00 97.69 99 SER A O 1
ATOM 835 N N . GLU A 1 100 ? -16.311 3.820 9.682 1.00 97.88 100 GLU A N 1
ATOM 836 C CA . GLU A 1 100 ? -16.079 4.735 10.804 1.00 97.88 100 GLU A CA 1
ATOM 837 C C . GLU A 1 100 ? -15.469 4.023 12.021 1.00 97.88 100 GLU A C 1
ATOM 839 O O . GLU A 1 100 ? -14.527 4.531 12.625 1.00 97.88 100 GLU A O 1
ATOM 844 N N . TRP A 1 101 ? -15.939 2.810 12.343 1.00 97.94 101 TRP A N 1
ATOM 845 C CA . TRP A 1 101 ? -15.393 2.037 13.464 1.00 97.94 101 TRP A CA 1
ATOM 846 C C . TRP A 1 101 ? -13.901 1.730 13.269 1.00 97.94 101 TRP A C 1
ATOM 848 O O . TRP A 1 101 ? -13.124 1.827 14.218 1.00 97.94 101 TRP A O 1
ATOM 858 N N . LEU A 1 102 ? -13.494 1.402 12.036 1.00 98.19 102 LEU A N 1
ATOM 859 C CA . LEU A 1 102 ? -12.119 1.033 11.728 1.00 98.19 102 LEU A CA 1
ATOM 860 C C . LEU A 1 102 ? -11.216 2.267 11.709 1.00 98.19 102 LEU A C 1
ATOM 862 O O . LEU A 1 102 ? -10.114 2.217 12.248 1.00 98.19 102 LEU A O 1
ATOM 866 N N . GLU A 1 103 ? -11.690 3.390 11.159 1.00 97.88 103 GLU A N 1
ATOM 867 C CA . GLU A 1 103 ? -10.972 4.670 11.218 1.00 97.88 103 GLU A CA 1
ATOM 868 C C . GLU A 1 103 ? -10.692 5.077 12.675 1.00 97.88 103 GLU A C 1
ATOM 870 O O . GLU A 1 103 ? -9.567 5.447 13.022 1.00 97.88 103 GLU A O 1
ATOM 875 N N . LEU A 1 104 ? -11.693 4.954 13.553 1.00 98.12 104 LEU A N 1
ATOM 876 C CA . LEU A 1 104 ? -11.545 5.256 14.976 1.00 98.12 104 LEU A CA 1
ATOM 877 C C . LEU A 1 104 ? -10.578 4.290 15.675 1.00 98.12 104 LEU A C 1
ATOM 879 O O . LEU A 1 104 ? -9.740 4.745 16.460 1.00 98.12 104 LEU A O 1
ATOM 883 N N . ALA A 1 105 ? -10.647 2.990 15.373 1.00 98.56 105 ALA A N 1
ATOM 884 C CA . ALA A 1 105 ? -9.743 1.983 15.930 1.00 98.56 105 ALA A CA 1
ATOM 885 C C . ALA A 1 105 ? -8.281 2.227 15.511 1.00 98.56 105 ALA A C 1
ATOM 887 O O . ALA A 1 105 ? -7.383 2.209 16.356 1.00 98.56 105 ALA A O 1
ATOM 888 N N . ILE A 1 106 ? -8.035 2.531 14.230 1.00 98.56 106 ILE A N 1
ATOM 889 C CA . ILE A 1 106 ? -6.701 2.858 13.701 1.00 98.56 106 ILE A CA 1
ATOM 890 C C . ILE A 1 106 ? -6.152 4.118 14.374 1.00 98.56 106 ILE A C 1
ATOM 892 O O . ILE A 1 106 ? -5.023 4.111 14.874 1.00 98.56 106 ILE A O 1
ATOM 896 N N . ARG A 1 107 ? -6.954 5.187 14.445 1.00 98.62 107 ARG A N 1
ATOM 897 C CA . ARG A 1 107 ? -6.541 6.452 15.065 1.00 98.62 107 ARG A CA 1
ATOM 898 C C . ARG A 1 107 ? -6.200 6.279 16.540 1.00 98.62 107 ARG A C 1
ATOM 900 O O . ARG A 1 107 ? -5.152 6.745 16.986 1.00 98.62 107 ARG A O 1
ATOM 907 N N . LYS A 1 108 ? -7.061 5.590 17.294 1.00 98.62 108 LYS A N 1
ATOM 908 C CA . LYS A 1 108 ? -6.833 5.253 18.708 1.00 98.62 108 LYS A CA 1
ATOM 909 C C . LYS A 1 108 ? -5.532 4.469 18.877 1.00 98.62 108 LYS A C 1
ATOM 911 O O . LYS A 1 108 ? -4.714 4.821 19.722 1.00 98.62 108 LYS A O 1
ATOM 916 N N . ALA A 1 109 ? -5.320 3.437 18.064 1.00 98.69 109 ALA A N 1
ATOM 917 C CA . ALA A 1 109 ? -4.115 2.621 18.109 1.00 98.69 109 ALA A CA 1
ATOM 918 C C . ALA A 1 109 ? -2.846 3.439 17.812 1.00 98.69 109 ALA A C 1
ATOM 920 O O . ALA A 1 109 ? -1.856 3.309 18.532 1.00 98.69 109 ALA A O 1
ATOM 921 N N . SER A 1 110 ? -2.868 4.304 16.795 1.00 98.62 110 SER A N 1
ATOM 922 C CA . SER A 1 110 ? -1.724 5.160 16.461 1.00 98.62 110 SER A CA 1
ATOM 923 C C . SER A 1 110 ? -1.390 6.120 17.601 1.00 98.62 110 SER A C 1
ATOM 925 O O . SER A 1 110 ? -0.250 6.152 18.062 1.00 98.62 110 SER A O 1
ATOM 927 N N . LEU A 1 111 ? -2.388 6.825 18.143 1.00 98.69 111 LEU A N 1
ATOM 928 C CA . LEU A 1 111 ? -2.178 7.751 19.257 1.00 98.69 111 LEU A CA 1
ATOM 929 C C . LEU A 1 111 ? -1.640 7.041 20.507 1.00 98.69 111 LEU A C 1
ATOM 931 O O . LEU A 1 111 ? -0.760 7.572 21.175 1.00 98.69 111 LEU A O 1
ATOM 935 N N . ASN A 1 112 ? -2.105 5.825 20.798 1.00 98.62 112 ASN A N 1
ATOM 936 C CA . ASN A 1 112 ? -1.673 5.083 21.983 1.00 98.62 112 ASN A CA 1
ATOM 937 C C . ASN A 1 112 ? -0.221 4.585 21.910 1.00 98.62 112 ASN A C 1
ATOM 939 O O . ASN A 1 112 ? 0.451 4.533 22.937 1.00 98.62 112 ASN A O 1
ATOM 943 N N . PHE A 1 113 ? 0.263 4.171 20.733 1.00 98.56 113 PHE A N 1
ATOM 944 C CA . PHE A 1 113 ? 1.583 3.529 20.609 1.00 98.56 113 PHE A CA 1
ATOM 945 C C . PHE A 1 113 ? 2.640 4.411 19.932 1.00 98.56 113 PHE A C 1
ATOM 947 O O . PHE A 1 113 ? 3.843 4.223 20.158 1.00 98.56 113 PHE A O 1
ATOM 954 N N . PHE A 1 114 ? 2.217 5.381 19.124 1.00 98.06 114 PHE A N 1
ATOM 955 C CA . PHE A 1 114 ? 3.086 6.318 18.414 1.00 98.06 114 PHE A CA 1
ATOM 956 C C . PHE A 1 114 ? 2.955 7.766 18.888 1.00 98.06 114 PHE A C 1
ATOM 958 O O . PHE A 1 114 ? 3.809 8.556 18.504 1.00 98.06 114 PHE A O 1
ATOM 965 N N . GLU A 1 115 ? 1.957 8.098 19.718 1.00 98.31 115 GLU A N 1
ATOM 966 C CA . GLU A 1 115 ? 1.678 9.470 20.192 1.00 98.31 115 GLU A CA 1
ATOM 967 C C . GLU A 1 115 ? 1.386 10.463 19.053 1.00 98.31 115 GLU A C 1
ATOM 969 O O . GLU A 1 115 ? 1.350 11.673 19.247 1.00 98.31 115 GLU A O 1
ATOM 974 N N . GLU A 1 116 ? 1.109 9.933 17.862 1.00 97.88 116 GLU A N 1
ATOM 975 C CA . GLU A 1 116 ? 0.886 10.677 16.631 1.00 97.88 116 GLU A CA 1
ATOM 976 C C . GLU A 1 116 ? -0.316 10.111 15.879 1.00 97.88 116 GLU A C 1
ATOM 978 O O . GLU A 1 116 ? -0.714 8.951 16.062 1.00 97.88 116 GLU A O 1
ATOM 983 N N . ARG A 1 117 ? -0.918 10.941 15.023 1.00 96.62 117 ARG A N 1
ATOM 984 C CA . ARG A 1 117 ? -2.054 10.503 14.203 1.00 96.62 117 ARG A CA 1
ATOM 985 C C . ARG A 1 117 ? -1.619 9.487 13.155 1.00 96.62 117 ARG A C 1
ATOM 987 O O . ARG A 1 117 ? -0.499 9.523 12.651 1.00 96.62 117 ARG A O 1
ATOM 994 N N . ASP A 1 118 ? -2.556 8.619 12.806 1.00 97.25 118 ASP A N 1
ATOM 995 C CA . ASP A 1 118 ? -2.427 7.705 11.686 1.00 97.25 118 ASP A CA 1
ATOM 996 C C . ASP A 1 118 ? -2.277 8.461 10.353 1.00 97.25 118 ASP A C 1
ATOM 998 O O . ASP A 1 118 ? -2.715 9.605 10.201 1.00 97.25 118 ASP A O 1
ATOM 1002 N N . CYS A 1 119 ? -1.647 7.809 9.378 1.00 95.31 119 CYS A N 1
ATOM 1003 C CA . CYS A 1 119 ? -1.463 8.334 8.031 1.00 95.31 119 CYS A CA 1
ATOM 1004 C C . CYS A 1 119 ? -1.895 7.281 7.010 1.00 95.31 119 CYS A C 1
ATOM 1006 O O . CYS A 1 119 ? -1.564 6.104 7.142 1.00 95.31 119 CYS A O 1
ATOM 1008 N N . SER A 1 120 ? -2.617 7.719 5.979 1.00 94.19 120 SER A N 1
ATOM 1009 C CA . SER A 1 120 ? -2.967 6.897 4.822 1.00 94.19 120 SER A CA 1
ATOM 1010 C C . SER A 1 120 ? -2.091 7.287 3.639 1.00 94.19 120 SER A C 1
ATOM 1012 O O . SER A 1 120 ? -1.987 8.467 3.303 1.00 94.19 120 SER A O 1
ATOM 1014 N N . MET A 1 121 ? -1.487 6.298 2.985 1.00 91.81 121 MET A N 1
ATOM 1015 C CA . MET A 1 121 ? -0.636 6.498 1.814 1.00 91.81 121 MET A CA 1
ATOM 1016 C C . MET A 1 121 ? -0.916 5.436 0.751 1.00 91.81 121 MET A C 1
ATOM 1018 O O . MET A 1 121 ? -1.456 4.372 1.047 1.00 91.81 121 MET A O 1
ATOM 1022 N N . SER A 1 122 ? -0.552 5.735 -0.493 1.00 91.50 122 SER A N 1
ATOM 1023 C CA . SER A 1 122 ? -0.491 4.733 -1.559 1.00 91.50 122 SER A CA 1
ATOM 1024 C C . SER A 1 122 ? 0.878 4.059 -1.553 1.00 91.50 122 SER A C 1
ATOM 1026 O O . SER A 1 122 ? 1.874 4.705 -1.234 1.00 91.50 122 SER A O 1
ATOM 1028 N N . GLU A 1 123 ? 0.919 2.785 -1.932 1.00 89.25 123 GLU A N 1
ATOM 1029 C CA . GLU A 1 123 ? 2.153 2.011 -2.078 1.00 89.25 123 GLU A CA 1
ATOM 1030 C C . GLU A 1 123 ? 2.491 1.864 -3.567 1.00 89.25 123 GLU A C 1
ATOM 1032 O O . GLU A 1 123 ? 1.594 1.664 -4.387 1.00 89.25 123 GLU A O 1
ATOM 1037 N N . GLY A 1 124 ? 3.770 2.018 -3.919 1.00 88.81 124 GLY A N 1
ATOM 1038 C CA . GLY A 1 124 ? 4.241 1.899 -5.302 1.00 88.81 124 GLY A CA 1
ATOM 1039 C C . GLY A 1 124 ? 4.499 0.452 -5.723 1.00 88.81 124 GLY A C 1
ATOM 1040 O O . GLY A 1 124 ? 4.485 0.148 -6.915 1.00 88.81 124 GLY A O 1
ATOM 1041 N N . GLY A 1 125 ? 4.728 -0.439 -4.752 1.00 87.50 125 GLY A N 1
ATOM 1042 C CA . GLY A 1 125 ? 4.805 -1.880 -4.971 1.00 87.50 125 GLY A CA 1
ATOM 1043 C C . GLY A 1 125 ? 3.455 -2.518 -5.319 1.00 87.50 125 GLY A C 1
ATOM 1044 O O . GLY A 1 125 ? 2.394 -1.908 -5.198 1.00 87.50 125 GLY A O 1
ATOM 1045 N N . THR A 1 126 ? 3.489 -3.785 -5.738 1.00 87.88 126 THR A N 1
ATOM 1046 C CA . THR A 1 126 ? 2.277 -4.562 -6.042 1.00 87.88 126 THR A CA 1
ATOM 1047 C C . THR A 1 126 ? 2.120 -5.728 -5.074 1.00 87.88 126 THR A C 1
ATOM 1049 O O . THR A 1 126 ? 3.051 -6.502 -4.871 1.00 87.88 126 THR A O 1
ATOM 1052 N N . ILE A 1 127 ? 0.919 -5.878 -4.509 1.00 91.12 127 ILE A N 1
ATOM 1053 C CA . ILE A 1 127 ? 0.513 -7.034 -3.700 1.00 91.12 127 ILE A CA 1
ATOM 1054 C C . ILE A 1 127 ? -0.664 -7.702 -4.433 1.00 91.12 127 ILE A C 1
ATOM 1056 O O . ILE A 1 127 ? -1.816 -7.364 -4.152 1.00 91.12 127 ILE A O 1
ATOM 1060 N N . PRO A 1 128 ? -0.417 -8.624 -5.388 1.00 87.00 128 PRO A N 1
ATOM 1061 C CA . PRO A 1 128 ? -1.453 -9.135 -6.301 1.00 87.00 128 PRO A CA 1
ATOM 1062 C C . PRO A 1 128 ? -2.655 -9.757 -5.580 1.00 87.00 128 PRO A C 1
ATOM 1064 O O . PRO A 1 128 ? -3.800 -9.632 -6.010 1.00 87.00 128 PRO A O 1
ATOM 1067 N N . PHE A 1 129 ? -2.402 -10.373 -4.423 1.00 91.50 129 PHE A N 1
ATOM 1068 C CA . PHE A 1 129 ? -3.438 -10.990 -3.602 1.00 91.50 129 PHE A CA 1
ATOM 1069 C C . PHE A 1 129 ? -4.511 -9.994 -3.128 1.00 91.50 129 PHE A C 1
ATOM 1071 O O . PHE A 1 129 ? -5.661 -10.380 -2.930 1.00 91.50 129 PHE A O 1
ATOM 1078 N N . MET A 1 130 ? -4.179 -8.706 -3.005 1.00 95.12 130 MET A N 1
ATOM 1079 C CA . MET A 1 130 ? -5.142 -7.680 -2.604 1.00 95.12 130 MET A CA 1
ATOM 1080 C C . MET A 1 130 ? -6.215 -7.432 -3.658 1.00 95.12 130 MET A C 1
ATOM 1082 O O . MET A 1 130 ? -7.380 -7.271 -3.299 1.00 95.12 130 MET A O 1
ATOM 1086 N N . ALA A 1 131 ? -5.850 -7.463 -4.944 1.00 90.56 131 ALA A N 1
ATOM 1087 C CA . ALA A 1 131 ? -6.818 -7.366 -6.033 1.00 90.56 131 ALA A CA 1
ATOM 1088 C C . ALA A 1 131 ? -7.830 -8.520 -5.949 1.00 90.56 131 ALA A C 1
ATOM 1090 O O . ALA A 1 131 ? -9.037 -8.288 -5.913 1.00 90.56 131 ALA A O 1
ATOM 1091 N N . MET A 1 132 ? -7.332 -9.749 -5.769 1.00 91.75 132 MET A N 1
ATOM 1092 C CA . MET A 1 132 ? -8.170 -10.944 -5.626 1.00 91.75 132 MET A CA 1
ATOM 1093 C C . MET A 1 132 ? -9.096 -10.879 -4.402 1.00 91.75 132 MET A C 1
ATOM 1095 O O . MET A 1 132 ? -10.257 -11.279 -4.480 1.00 91.75 132 MET A O 1
ATOM 1099 N N . LEU A 1 133 ? -8.601 -10.388 -3.259 1.00 94.69 133 LEU A N 1
ATOM 1100 C CA . LEU A 1 133 ? -9.415 -10.223 -2.051 1.00 94.69 133 LEU A CA 1
ATOM 1101 C C . LEU A 1 133 ? -10.499 -9.158 -2.231 1.00 94.69 133 LEU A C 1
ATOM 1103 O O . LEU A 1 133 ? -11.626 -9.384 -1.800 1.00 94.69 133 LEU A O 1
ATOM 1107 N N . GLY A 1 134 ? -10.171 -8.031 -2.868 1.00 93.62 134 GLY A N 1
ATOM 1108 C CA . GLY A 1 134 ? -11.130 -6.962 -3.144 1.00 93.62 134 GLY A CA 1
ATOM 1109 C C . GLY A 1 134 ? -12.259 -7.408 -4.074 1.00 93.62 134 GLY A C 1
ATOM 1110 O O . GLY A 1 134 ? -13.412 -7.061 -3.840 1.00 93.62 134 GLY A O 1
ATOM 1111 N N . GLU A 1 135 ? -11.950 -8.224 -5.084 1.00 92.44 135 GLU A N 1
ATOM 1112 C CA . GLU A 1 135 ? -12.965 -8.805 -5.971 1.00 92.44 135 GLU A CA 1
ATOM 1113 C C . GLU A 1 135 ? -13.833 -9.848 -5.260 1.00 92.44 135 GLU A C 1
ATOM 1115 O O . GLU A 1 135 ? -15.054 -9.858 -5.413 1.00 92.44 135 GLU A O 1
ATOM 1120 N N . LYS A 1 136 ? -13.212 -10.735 -4.473 1.00 96.62 136 LYS A N 1
ATOM 1121 C CA . LYS A 1 136 ? -13.921 -11.838 -3.814 1.00 96.62 136 LYS A CA 1
ATOM 1122 C C . LYS A 1 136 ? -14.764 -11.385 -2.621 1.00 96.62 136 LYS A C 1
ATOM 1124 O O . LYS A 1 136 ? -15.809 -11.978 -2.361 1.00 96.62 136 LYS A O 1
ATOM 1129 N N . TYR A 1 137 ? -14.308 -10.372 -1.889 1.00 97.12 137 TYR A N 1
ATOM 1130 C CA . TYR A 1 137 ? -14.948 -9.863 -0.677 1.00 97.12 137 TYR A CA 1
ATOM 1131 C C . TYR A 1 137 ? -15.123 -8.336 -0.765 1.00 97.12 137 TYR A C 1
ATOM 1133 O O . TYR A 1 137 ? -14.418 -7.597 -0.077 1.00 97.12 137 TYR A O 1
ATOM 1141 N N . PRO A 1 138 ? -16.064 -7.843 -1.592 1.00 94.06 138 PRO A N 1
ATOM 1142 C CA . PRO A 1 138 ? -16.207 -6.410 -1.872 1.00 94.06 138 PRO A CA 1
ATOM 1143 C C . PRO A 1 138 ? -16.597 -5.572 -0.645 1.00 94.06 138 PRO A C 1
ATOM 1145 O O . PRO A 1 138 ? -16.276 -4.387 -0.585 1.00 94.06 138 PRO A O 1
ATOM 1148 N N . ASP A 1 139 ? -17.249 -6.187 0.344 1.00 94.62 139 ASP A N 1
ATOM 1149 C CA . ASP A 1 139 ? -17.670 -5.523 1.584 1.00 94.62 139 ASP A CA 1
ATOM 1150 C C . ASP A 1 139 ? -16.612 -5.600 2.700 1.00 94.62 139 ASP A C 1
ATOM 1152 O O . ASP A 1 139 ? -16.790 -5.016 3.774 1.00 94.62 139 ASP A O 1
ATOM 1156 N N . ALA A 1 140 ? -15.506 -6.322 2.479 1.00 96.62 140 ALA A N 1
ATOM 1157 C CA . ALA A 1 140 ? -14.445 -6.433 3.469 1.00 96.62 140 ALA A CA 1
ATOM 1158 C C . ALA A 1 140 ? -13.766 -5.078 3.707 1.00 96.62 140 ALA A C 1
ATOM 1160 O O . ALA A 1 140 ? -13.565 -4.267 2.802 1.00 96.62 140 ALA A O 1
ATOM 1161 N N . GLN A 1 141 ? -13.388 -4.844 4.958 1.00 97.31 141 GLN A N 1
ATOM 1162 C CA . GLN A 1 141 ? -12.555 -3.715 5.352 1.00 97.31 141 GLN A CA 1
ATOM 1163 C C . GLN A 1 141 ? -11.102 -4.175 5.455 1.00 97.31 141 GLN A C 1
ATOM 1165 O O . GLN A 1 141 ? -10.833 -5.325 5.801 1.00 97.31 141 GLN A O 1
ATOM 1170 N N . PHE A 1 142 ? -10.162 -3.282 5.155 1.00 97.12 142 PHE A N 1
ATOM 1171 C CA . PHE A 1 142 ? -8.751 -3.637 5.033 1.00 97.12 142 PHE A CA 1
ATOM 1172 C C . PHE A 1 142 ? -7.868 -2.700 5.850 1.00 97.12 142 PHE A C 1
ATOM 1174 O O . PHE A 1 142 ? -8.031 -1.483 5.815 1.00 97.12 142 PHE A O 1
ATOM 1181 N N . VAL A 1 143 ? -6.879 -3.284 6.526 1.00 97.25 143 VAL A N 1
ATOM 1182 C CA . VAL A 1 143 ? -5.728 -2.573 7.087 1.00 97.25 143 VAL A CA 1
ATOM 1183 C C . VAL A 1 143 ? -4.487 -3.162 6.438 1.00 97.25 143 VAL A C 1
ATOM 1185 O O . VAL A 1 143 ? -4.012 -4.222 6.840 1.00 97.25 143 VAL A O 1
ATOM 1188 N N . ILE A 1 144 ? -3.983 -2.492 5.404 1.00 97.06 144 ILE A N 1
ATOM 1189 C CA . ILE A 1 144 ? -2.713 -2.852 4.770 1.00 97.06 144 ILE A CA 1
ATOM 1190 C C . ILE A 1 144 ? -1.649 -1.927 5.337 1.00 97.06 144 ILE A C 1
ATOM 1192 O O . ILE A 1 144 ? -1.733 -0.710 5.196 1.00 97.06 144 ILE A O 1
ATOM 1196 N N . THR A 1 145 ? -0.670 -2.504 6.017 1.00 97.50 145 THR A N 1
ATOM 1197 C CA . THR A 1 145 ? 0.403 -1.763 6.677 1.00 97.50 145 THR A CA 1
ATOM 1198 C C . THR A 1 145 ? 1.659 -2.624 6.749 1.00 97.50 145 THR A C 1
ATOM 1200 O O . THR A 1 145 ? 1.627 -3.811 6.420 1.00 97.50 145 THR A O 1
ATOM 1203 N N . GLY A 1 146 ? 2.780 -2.040 7.158 1.00 97.00 146 GLY A N 1
ATOM 1204 C CA . GLY A 1 146 ? 4.056 -2.735 7.172 1.00 97.00 146 GLY A CA 1
ATOM 1205 C C . GLY A 1 146 ? 5.177 -1.919 7.791 1.00 97.00 146 GLY A C 1
ATOM 1206 O O . GLY A 1 146 ? 4.961 -0.894 8.427 1.00 97.00 146 GLY A O 1
ATOM 1207 N N . VAL A 1 147 ? 6.396 -2.416 7.615 1.00 98.00 147 VAL A N 1
ATOM 1208 C CA . VAL A 1 147 ? 7.609 -1.943 8.304 1.00 98.00 147 VAL A CA 1
ATOM 1209 C C . VAL A 1 147 ? 8.671 -1.403 7.345 1.00 98.00 147 VAL A C 1
ATOM 1211 O O . VAL A 1 147 ? 9.788 -1.106 7.769 1.00 98.00 147 VAL A O 1
ATOM 1214 N N . LEU A 1 148 ? 8.330 -1.270 6.060 1.00 97.12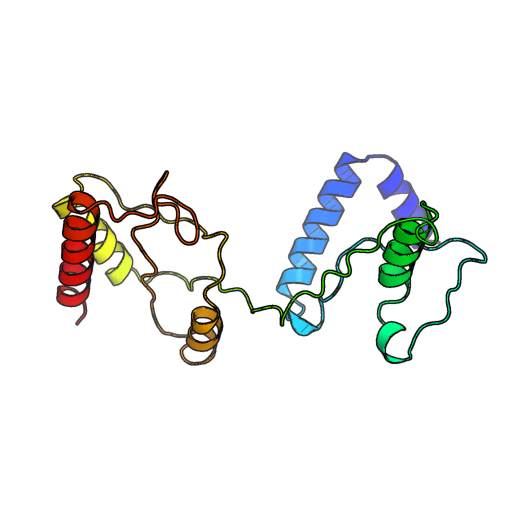 148 LEU A N 1
ATOM 1215 C CA . LEU A 1 148 ? 9.247 -0.883 4.988 1.00 97.12 148 LEU A CA 1
ATOM 1216 C C . LEU A 1 148 ? 9.456 0.637 4.936 1.00 97.12 148 LEU A C 1
ATOM 1218 O O . LEU A 1 148 ? 9.111 1.312 3.972 1.00 97.12 148 LEU A O 1
ATOM 1222 N N . GLY A 1 149 ? 9.997 1.187 6.022 1.00 94.94 149 GLY A N 1
ATOM 1223 C CA . GLY A 1 149 ? 10.352 2.601 6.124 1.00 94.94 149 GLY A CA 1
ATOM 1224 C C . GLY A 1 149 ? 11.650 2.961 5.383 1.00 94.94 149 GLY A C 1
ATOM 1225 O O . GLY A 1 149 ? 12.276 2.102 4.751 1.00 94.94 149 GLY A O 1
ATOM 1226 N N . PRO A 1 150 ? 12.102 4.226 5.487 1.00 95.88 150 PRO A N 1
ATOM 1227 C CA . PRO A 1 150 ? 13.346 4.682 4.871 1.00 95.88 150 PRO A CA 1
ATOM 1228 C C . PRO A 1 150 ? 14.539 3.781 5.214 1.00 95.88 150 PRO A C 1
ATOM 1230 O O . PRO A 1 150 ? 14.764 3.459 6.380 1.00 95.88 150 PRO A O 1
ATOM 1233 N N . ASN A 1 151 ? 15.316 3.410 4.193 1.00 94.94 151 ASN A N 1
ATOM 1234 C CA . ASN A 1 151 ? 16.495 2.535 4.275 1.00 94.94 151 ASN A CA 1
ATOM 1235 C C . ASN A 1 151 ? 16.234 1.077 4.694 1.00 94.94 151 ASN A C 1
ATOM 1237 O O . ASN A 1 151 ? 17.197 0.327 4.816 1.00 94.94 151 ASN A O 1
ATOM 1241 N N . SER A 1 152 ? 14.981 0.650 4.900 1.00 96.12 152 SER A N 1
ATOM 1242 C CA . SER A 1 152 ? 14.671 -0.757 5.224 1.00 96.12 152 SER A CA 1
ATOM 1243 C C . SER A 1 152 ? 15.123 -1.739 4.138 1.00 96.12 152 SER A C 1
ATOM 1245 O O . SER A 1 152 ? 15.400 -2.889 4.456 1.00 96.12 152 SER A O 1
ATOM 1247 N N . ASN A 1 153 ? 15.246 -1.269 2.890 1.00 93.69 153 ASN A N 1
ATOM 1248 C CA . ASN A 1 153 ? 15.876 -1.956 1.762 1.00 93.69 153 ASN A CA 1
ATOM 1249 C C . ASN A 1 153 ? 15.322 -3.358 1.466 1.00 93.69 153 ASN A C 1
ATOM 1251 O O . ASN A 1 153 ? 16.097 -4.251 1.132 1.00 93.69 153 ASN A O 1
ATOM 1255 N N . ALA A 1 154 ? 14.002 -3.552 1.542 1.00 90.56 154 ALA A N 1
ATOM 1256 C CA . ALA A 1 154 ? 13.389 -4.797 1.075 1.00 90.56 154 ALA A CA 1
ATOM 1257 C C . ALA A 1 154 ? 13.869 -5.142 -0.344 1.00 90.56 154 ALA A C 1
ATOM 1259 O O . ALA A 1 154 ? 13.851 -4.282 -1.227 1.00 90.56 154 ALA A O 1
ATOM 1260 N N . HIS A 1 155 ? 14.298 -6.391 -0.546 1.00 91.31 155 HIS A N 1
ATOM 1261 C CA . HIS A 1 155 ? 14.864 -6.891 -1.809 1.00 91.31 155 HIS A CA 1
ATOM 1262 C C . HIS A 1 155 ? 16.215 -6.271 -2.216 1.00 91.31 155 HIS A C 1
ATOM 1264 O O . HIS A 1 155 ? 16.672 -6.469 -3.343 1.00 91.31 155 HIS A O 1
ATOM 1270 N N . GLY A 1 156 ? 16.875 -5.538 -1.319 1.00 91.69 156 GLY A N 1
ATOM 1271 C CA . GLY A 1 156 ? 18.174 -4.914 -1.544 1.00 91.69 156 GLY A CA 1
ATOM 1272 C C . GLY A 1 156 ? 19.235 -5.352 -0.530 1.00 91.69 156 GLY A C 1
ATOM 1273 O O . GLY A 1 156 ? 18.947 -6.035 0.454 1.00 91.69 156 GLY A O 1
ATOM 1274 N N . PRO A 1 157 ? 20.504 -4.959 -0.735 1.00 86.44 157 PRO A N 1
ATOM 1275 C CA . PRO A 1 157 ? 21.533 -5.155 0.275 1.00 86.44 157 PRO A CA 1
ATOM 1276 C C . PRO A 1 157 ? 21.234 -4.323 1.530 1.00 86.44 157 PRO A C 1
ATOM 1278 O O . PRO A 1 157 ? 20.714 -3.205 1.454 1.00 86.44 157 PRO A O 1
ATOM 1281 N N . ASN A 1 158 ? 21.653 -4.847 2.683 1.00 95.50 158 ASN A N 1
ATOM 1282 C CA . ASN A 1 158 ? 21.416 -4.251 4.002 1.00 95.50 158 ASN A CA 1
ATOM 1283 C C . ASN A 1 158 ? 19.924 -4.118 4.358 1.00 95.50 158 ASN A C 1
ATOM 1285 O O . ASN A 1 158 ? 19.542 -3.173 5.046 1.00 95.50 158 ASN A O 1
ATOM 1289 N N . GLU A 1 159 ? 19.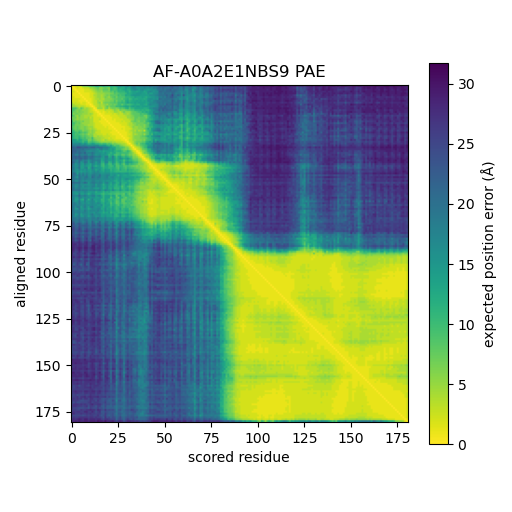096 -5.060 3.897 1.00 96.94 159 GLU A N 1
ATOM 1290 C CA . GLU A 1 159 ? 17.714 -5.193 4.355 1.00 96.94 159 GLU A CA 1
ATOM 1291 C C . GLU A 1 159 ? 17.667 -5.348 5.883 1.00 96.94 159 GLU A C 1
ATOM 1293 O O . GLU A 1 159 ? 18.412 -6.147 6.462 1.00 96.94 159 GLU A O 1
ATOM 1298 N N . PHE A 1 160 ? 16.802 -4.583 6.553 1.00 97.50 160 PHE A N 1
ATOM 1299 C CA . PHE A 1 160 ? 16.657 -4.673 8.003 1.00 97.50 160 PHE A CA 1
ATOM 1300 C C . PHE A 1 160 ? 15.237 -4.385 8.492 1.00 97.50 160 PHE A C 1
ATOM 1302 O O . PHE A 1 160 ? 14.445 -3.684 7.864 1.00 97.50 160 PHE A O 1
ATOM 1309 N N . LEU A 1 161 ? 14.951 -4.874 9.700 1.00 97.69 161 LEU A N 1
ATOM 1310 C CA . LEU A 1 161 ? 13.717 -4.607 10.430 1.00 97.69 161 LEU A CA 1
ATOM 1311 C C . LEU A 1 161 ? 13.965 -3.632 11.586 1.00 97.69 161 LEU A C 1
ATOM 1313 O O . LEU A 1 161 ? 14.723 -3.927 12.512 1.00 97.69 161 LEU A O 1
ATOM 1317 N N . HIS A 1 162 ? 13.271 -2.494 11.595 1.00 98.31 162 HIS A N 1
ATOM 1318 C CA . HIS A 1 162 ? 13.333 -1.560 12.720 1.00 98.31 162 HIS A CA 1
ATOM 1319 C C . HIS A 1 162 ? 12.518 -2.079 13.923 1.00 98.31 162 HIS A C 1
ATOM 1321 O O . HIS A 1 162 ? 11.322 -1.806 14.058 1.00 98.31 162 HIS A O 1
ATOM 1327 N N . ILE A 1 163 ? 13.167 -2.823 14.826 1.00 98.44 163 ILE A N 1
ATOM 1328 C CA . ILE A 1 163 ? 12.512 -3.543 15.937 1.00 98.44 163 ILE A CA 1
ATOM 1329 C C . ILE A 1 163 ? 11.598 -2.663 16.813 1.00 98.44 163 ILE A C 1
ATOM 1331 O O . ILE A 1 163 ? 10.469 -3.087 17.079 1.00 98.44 163 ILE A O 1
ATOM 1335 N N . PRO A 1 164 ? 11.993 -1.448 17.254 1.00 98.31 164 PRO A N 1
ATOM 1336 C CA . PRO A 1 164 ? 11.095 -0.607 18.048 1.00 98.31 164 PRO A CA 1
ATOM 1337 C C . PRO A 1 164 ? 9.807 -0.224 17.306 1.00 98.31 164 PRO A C 1
ATOM 1339 O O . PRO A 1 164 ? 8.744 -0.161 17.919 1.00 98.31 164 PRO A O 1
ATOM 1342 N N . TYR A 1 165 ? 9.888 -0.018 15.988 1.00 98.44 165 TYR A N 1
ATOM 1343 C CA . TYR A 1 165 ? 8.724 0.311 15.160 1.00 98.44 165 TYR A CA 1
ATOM 1344 C C . TYR A 1 165 ? 7.823 -0.914 14.991 1.00 98.44 165 TYR A C 1
ATOM 1346 O O . TYR A 1 165 ? 6.624 -0.831 15.241 1.00 98.44 165 TYR A O 1
ATOM 1354 N N . ALA A 1 166 ? 8.408 -2.071 14.665 1.00 98.44 166 ALA A N 1
ATOM 1355 C CA . ALA A 1 166 ? 7.670 -3.319 14.486 1.00 98.44 166 ALA A CA 1
ATOM 1356 C C . ALA A 1 166 ? 6.879 -3.723 15.742 1.00 98.44 166 ALA A C 1
ATOM 1358 O O . ALA A 1 166 ? 5.729 -4.145 15.639 1.00 98.44 166 ALA A O 1
ATOM 1359 N N . LYS A 1 167 ? 7.453 -3.533 16.941 1.00 98.75 167 LYS A N 1
ATOM 1360 C CA . LYS A 1 167 ? 6.746 -3.766 18.211 1.00 98.75 167 LYS A CA 1
ATOM 1361 C C . LYS A 1 167 ? 5.522 -2.863 18.358 1.00 98.75 167 LYS A C 1
ATOM 1363 O O . LYS A 1 167 ? 4.440 -3.363 18.644 1.00 98.75 167 LYS A O 1
ATOM 1368 N N . LYS A 1 168 ? 5.678 -1.556 18.126 1.00 98.75 168 LYS A N 1
ATOM 1369 C CA . LYS A 1 168 ? 4.567 -0.593 18.198 1.00 98.75 168 LYS A CA 1
ATOM 1370 C C . LYS A 1 168 ? 3.478 -0.910 17.173 1.00 98.75 168 LYS A C 1
ATOM 1372 O O . LYS A 1 168 ? 2.312 -0.976 17.543 1.00 98.75 168 LYS A O 1
ATOM 1377 N N . LEU A 1 169 ? 3.860 -1.201 15.927 1.00 98.69 169 LEU A N 1
ATOM 1378 C CA . LEU A 1 169 ? 2.922 -1.592 14.873 1.00 98.69 169 LEU A CA 1
ATOM 1379 C C . LEU A 1 169 ? 2.150 -2.868 15.243 1.00 98.69 169 LEU A C 1
ATOM 1381 O O . LEU A 1 169 ? 0.936 -2.926 15.070 1.00 98.69 169 LEU A O 1
ATOM 1385 N N . THR A 1 170 ? 2.832 -3.864 15.813 1.00 98.75 170 THR A N 1
ATOM 1386 C CA . THR A 1 170 ? 2.194 -5.102 16.291 1.00 98.75 170 THR A CA 1
ATOM 1387 C C . THR A 1 170 ? 1.156 -4.805 17.375 1.00 98.75 170 THR A C 1
ATOM 1389 O O . THR A 1 170 ? 0.042 -5.323 17.315 1.00 98.75 170 THR A O 1
ATOM 1392 N N . CYS A 1 171 ? 1.477 -3.928 18.332 1.00 98.75 171 CYS A N 1
ATOM 1393 C CA . CYS A 1 171 ? 0.521 -3.483 19.344 1.00 98.75 171 CYS A CA 1
ATOM 1394 C C . CYS A 1 171 ? -0.676 -2.738 18.732 1.00 98.75 171 CYS A C 1
ATOM 1396 O O . CYS A 1 171 ? -1.807 -2.958 19.167 1.00 98.75 171 CYS A O 1
ATOM 1398 N N . CYS A 1 172 ? -0.462 -1.906 17.704 1.00 98.75 172 CYS A N 1
ATOM 1399 C CA . CYS A 1 172 ? -1.557 -1.246 16.995 1.00 98.75 172 CYS A CA 1
ATOM 1400 C C . CYS A 1 172 ? -2.519 -2.264 16.374 1.00 98.75 172 CYS A C 1
ATOM 1402 O O . CYS A 1 172 ? -3.724 -2.160 16.586 1.00 98.75 172 CYS A O 1
ATOM 1404 N N . ILE A 1 173 ? -1.997 -3.268 15.661 1.00 98.56 173 ILE A N 1
ATOM 1405 C CA . ILE A 1 173 ? -2.822 -4.319 15.050 1.00 98.56 173 ILE A CA 1
ATOM 1406 C C . ILE A 1 173 ? -3.580 -5.115 16.115 1.00 98.56 173 ILE A C 1
ATOM 1408 O O . ILE A 1 173 ? -4.781 -5.322 15.970 1.00 98.56 173 ILE A O 1
ATOM 1412 N N . ALA A 1 174 ? -2.925 -5.492 17.217 1.00 98.62 174 ALA A N 1
ATOM 1413 C CA . ALA A 1 174 ? -3.592 -6.172 18.326 1.00 98.62 174 ALA A CA 1
ATOM 1414 C C . ALA A 1 174 ? -4.731 -5.325 18.929 1.00 98.62 174 ALA A C 1
ATOM 1416 O O . ALA A 1 174 ? -5.808 -5.850 19.201 1.00 98.62 174 ALA A O 1
ATOM 1417 N N . SER A 1 175 ? -4.527 -4.012 19.085 1.00 98.62 175 SER A N 1
ATOM 1418 C CA . SER A 1 175 ? -5.568 -3.093 19.559 1.00 98.62 175 SER A CA 1
ATOM 1419 C C . SER A 1 175 ? -6.734 -2.968 18.578 1.00 98.62 175 SER A C 1
ATOM 1421 O O . SER A 1 175 ? -7.874 -2.920 19.022 1.00 98.62 175 SER A O 1
ATOM 1423 N N . ILE A 1 176 ? -6.470 -2.915 17.268 1.00 98.56 176 ILE A N 1
ATOM 1424 C CA . ILE A 1 176 ? -7.521 -2.842 16.240 1.00 98.56 176 ILE A CA 1
ATOM 1425 C C . ILE A 1 176 ? -8.345 -4.132 16.231 1.00 98.56 176 ILE A C 1
ATOM 1427 O O . ILE A 1 176 ? -9.568 -4.068 16.201 1.00 98.56 176 ILE A O 1
ATOM 1431 N N . ILE A 1 177 ? -7.687 -5.294 16.310 1.00 98.25 177 ILE A N 1
ATOM 1432 C CA . ILE A 1 177 ? -8.363 -6.597 16.401 1.00 98.25 177 ILE A CA 1
ATOM 1433 C C . ILE A 1 177 ? -9.229 -6.669 17.661 1.00 98.25 177 ILE A C 1
ATOM 1435 O O . ILE A 1 177 ? -10.347 -7.159 17.597 1.00 98.25 177 ILE A O 1
ATOM 1439 N N . ASN A 1 178 ? -8.748 -6.156 18.795 1.00 97.94 178 ASN A N 1
ATOM 1440 C CA . ASN A 1 178 ? -9.529 -6.116 20.031 1.00 97.94 178 ASN A CA 1
ATOM 1441 C C . ASN A 1 178 ? -10.779 -5.219 19.930 1.00 97.94 178 ASN A C 1
ATOM 1443 O O . ASN A 1 178 ? -11.749 -5.445 20.646 1.00 97.94 178 ASN A O 1
ATOM 1447 N N . ASP A 1 179 ? -10.751 -4.195 19.077 1.00 97.44 179 ASP A N 1
ATOM 1448 C CA . ASP A 1 179 ? -11.886 -3.295 18.855 1.00 97.44 179 ASP A CA 1
ATOM 1449 C C . ASP A 1 179 ? -12.860 -3.829 17.776 1.00 97.44 179 ASP A C 1
ATOM 1451 O O . ASP A 1 179 ? -13.958 -3.287 17.616 1.00 97.44 179 ASP A O 1
ATOM 1455 N N . PHE A 1 180 ? -12.486 -4.892 17.052 1.00 94.75 180 PHE A N 1
ATOM 1456 C CA . PHE A 1 180 ? -13.349 -5.579 16.093 1.00 94.75 180 PHE A CA 1
ATOM 1457 C C . PHE A 1 180 ? -14.328 -6.499 16.834 1.00 94.75 180 PHE A C 1
ATOM 1459 O O . PHE A 1 180 ? -13.914 -7.481 17.450 1.00 94.75 180 PHE A O 1
ATOM 1466 N N . ASN A 1 181 ? -15.621 -6.163 16.775 1.00 64.31 181 ASN A N 1
ATOM 1467 C CA . ASN A 1 181 ? -16.723 -6.952 17.339 1.00 64.31 181 ASN A CA 1
ATOM 1468 C C . ASN A 1 181 ? -17.502 -7.667 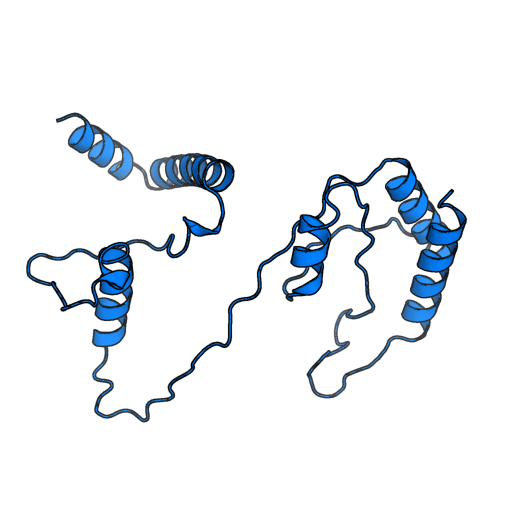16.237 1.00 64.31 181 ASN A C 1
ATOM 1470 O O . ASN A 1 181 ? -17.932 -6.964 15.293 1.00 64.31 181 ASN A O 1
#

pLDDT: mean 84.67, std 12.93, range [52.72, 98.75]

Sequence (181 aa):
MVQRIIVWIIKLSPSLKRWLWKFWYNLFARKLGFHAFRFMNYGYDEDGFCPDLLEQGEAERYSIHLYHHTATQVDVLKQNLLEIDSEEAATGWSAPKTSEWLELAIRKASLNFFEERDCSMSEGGTIPFMAMLGEKYPDAQFVITGVLGPNSNAHGPNEFLHIPYAKKLTCCIASIINDFN